Protein AF-X1D2A5-F1 (afdb_monomer_lite)

pLDDT: mean 73.76, std 17.49, range [31.55,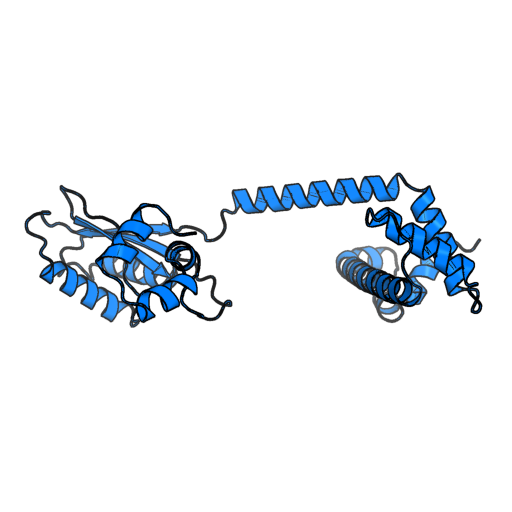 98.31]

Foldseek 3Di:
DDPPVVVVCCVPPDDPVRVVVCVVQPVVNVVVDPPDPDDPPPPQFKKKKKWWAPDFPVPCDPVLVVVVVVVLCVQLVDPDPFDFDDADGPIGITITMDRPVSNVSVQVCLVVCVCVVSRGNHMDMGGDGPDPVVVVVVVVVVVVVVVVVVVVVVVVCVVLVVLVVVLVCLPVVDVCNDPVSQQVQQCSVCVVVVHPDGDDSVVSVVVVVVVVVVVLVVVLVVLVVCVVVCVVVVHDSVVCNVCVVVVVVVVDPDD

Organism: NCBI:txid412755

Sequence (255 aa):
VLCANCHERADRDWDEATLKEYKKTPWVLRQHHPQVAADDSAIDDSATIELIINQDFESYSEADQQRLITAIRHLLGTEVPLIIGKKRHGSVKLSVNLPVEAAGRLFWAVKQGEFEEHDVTDADMTYKPLVDLPALRLEVTRAAAQIAEIRRKILSEDKLIKRTARALELYLFEPAATRQSLEEFGATLAYIDGRDKPYGRDEVRYRLAKVLRAFRLATTQWIEENAPALAKIGVDTPAILNRPDSFWQLLIPAA

Structure (mmCIF, N/CA/C/O backbone):
data_AF-X1D2A5-F1
#
_entry.id   AF-X1D2A5-F1
#
loop_
_atom_site.group_PDB
_atom_site.id
_atom_site.type_symbol
_atom_site.label_atom_id
_atom_site.label_alt_id
_atom_site.label_comp_id
_atom_site.label_asym_id
_atom_site.label_entity_id
_atom_site.label_seq_id
_atom_site.pdbx_PDB_ins_code
_atom_site.Cartn_x
_atom_site.Cartn_y
_atom_site.Cartn_z
_atom_site.occupancy
_atom_site.B_iso_or_equiv
_atom_site.auth_seq_id
_atom_site.auth_comp_id
_atom_site.auth_asym_id
_atom_site.auth_atom_id
_atom_site.pdbx_PDB_model_num
ATOM 1 N N . VAL A 1 1 ? 5.655 33.054 -9.860 1.00 63.44 1 VAL A N 1
ATOM 2 C CA . VAL A 1 1 ? 4.348 33.752 -9.897 1.00 63.44 1 VAL A CA 1
ATOM 3 C C . VAL A 1 1 ? 3.533 33.214 -8.731 1.00 63.44 1 VAL A C 1
ATOM 5 O O . VAL A 1 1 ? 3.442 31.996 -8.627 1.00 63.44 1 VAL A O 1
ATOM 8 N N . LEU A 1 2 ? 3.081 34.062 -7.799 1.00 76.38 2 LEU A N 1
ATOM 9 C CA . LEU A 1 2 ? 2.213 33.622 -6.698 1.00 76.38 2 LEU A CA 1
ATOM 10 C C . LEU A 1 2 ? 0.777 33.515 -7.235 1.00 76.38 2 LEU A C 1
ATOM 12 O O . LEU A 1 2 ? 0.412 34.238 -8.160 1.00 76.38 2 LEU A O 1
ATOM 16 N N . CYS A 1 3 ? -0.046 32.620 -6.688 1.00 82.38 3 CYS A N 1
ATOM 17 C CA . CYS A 1 3 ? -1.482 32.687 -6.961 1.00 82.38 3 CYS A CA 1
ATOM 18 C C . CYS A 1 3 ? -2.096 33.875 -6.201 1.00 82.38 3 CYS A C 1
ATOM 20 O O . CYS A 1 3 ? -1.508 34.362 -5.233 1.00 82.38 3 CYS A O 1
ATOM 22 N N . ALA A 1 4 ? -3.286 34.323 -6.609 1.00 79.75 4 ALA A N 1
ATOM 23 C CA . ALA A 1 4 ? -3.965 35.470 -5.996 1.00 79.75 4 ALA A CA 1
ATOM 24 C C . ALA A 1 4 ? -4.091 35.344 -4.463 1.00 79.75 4 ALA A C 1
ATOM 26 O O . ALA A 1 4 ? -3.875 36.309 -3.740 1.00 79.75 4 ALA A O 1
ATOM 27 N N . ASN A 1 5 ? -4.321 34.126 -3.965 1.00 77.81 5 ASN A N 1
ATOM 28 C CA . ASN A 1 5 ? -4.464 33.849 -2.535 1.00 77.81 5 ASN A CA 1
ATOM 29 C C . ASN A 1 5 ? -3.124 33.928 -1.764 1.00 77.81 5 ASN A C 1
ATOM 31 O O . ASN A 1 5 ? -3.078 34.267 -0.585 1.00 77.81 5 ASN A O 1
ATOM 35 N N . CYS A 1 6 ? -2.002 33.635 -2.430 1.00 81.44 6 CYS A N 1
ATOM 36 C CA . CYS A 1 6 ? -0.669 33.788 -1.844 1.00 81.44 6 CYS A CA 1
ATOM 37 C C . CYS A 1 6 ? -0.155 35.229 -1.929 1.00 81.44 6 CYS A C 1
ATOM 39 O O . CYS A 1 6 ? 0.670 35.603 -1.103 1.00 81.44 6 CYS A O 1
ATOM 41 N N . HIS A 1 7 ? -0.638 36.029 -2.884 1.00 82.19 7 HIS A N 1
ATOM 42 C CA . HIS A 1 7 ? -0.339 37.460 -2.946 1.00 82.19 7 HIS A CA 1
ATOM 43 C C . HIS A 1 7 ? -0.924 38.203 -1.739 1.00 82.19 7 HIS A C 1
ATOM 45 O O . HIS A 1 7 ? -0.180 38.866 -1.028 1.00 82.19 7 HIS A O 1
ATOM 51 N N . GLU A 1 8 ? -2.210 38.001 -1.436 1.00 87.62 8 GLU A N 1
ATOM 52 C CA . GLU A 1 8 ? -2.862 38.701 -0.320 1.00 87.62 8 GLU A CA 1
ATOM 53 C C . GLU A 1 8 ? -2.216 38.387 1.043 1.00 87.62 8 GLU A C 1
ATOM 55 O O . GLU A 1 8 ? -2.037 39.278 1.871 1.00 87.62 8 GLU A O 1
ATOM 60 N N . ARG A 1 9 ? -1.802 37.131 1.264 1.00 83.94 9 ARG A N 1
ATOM 61 C CA . ARG A 1 9 ? -1.079 36.736 2.487 1.00 83.94 9 ARG A CA 1
ATOM 62 C C . ARG A 1 9 ? 0.346 37.273 2.539 1.00 83.94 9 ARG A C 1
ATOM 64 O O . ARG A 1 9 ? 0.797 37.659 3.611 1.00 83.94 9 ARG A O 1
ATOM 71 N N . ALA A 1 10 ? 1.049 37.285 1.408 1.00 87.50 10 ALA A N 1
ATOM 72 C CA . ALA A 1 10 ? 2.404 37.820 1.342 1.00 87.50 10 ALA A CA 1
ATOM 73 C C . ALA A 1 10 ? 2.436 39.320 1.666 1.00 87.50 10 ALA A C 1
ATOM 75 O O . ALA A 1 10 ? 3.364 39.767 2.330 1.00 87.50 10 ALA A O 1
ATOM 76 N N . ASP A 1 11 ? 1.411 40.066 1.248 1.00 87.88 11 ASP A N 1
ATOM 77 C CA . ASP A 1 11 ? 1.313 41.506 1.495 1.00 87.88 11 ASP A CA 1
ATOM 78 C C . ASP A 1 11 ? 0.920 41.846 2.945 1.00 87.88 11 ASP A C 1
ATOM 80 O O . ASP A 1 11 ? 1.208 42.947 3.413 1.00 87.88 11 ASP A O 1
ATOM 84 N N . ARG A 1 12 ? 0.264 40.923 3.665 1.00 90.50 12 ARG A N 1
ATOM 85 C CA . ARG A 1 12 ? -0.247 41.166 5.026 1.00 90.50 12 ARG A CA 1
ATOM 86 C C . ARG A 1 12 ? 0.621 40.571 6.135 1.00 90.50 12 ARG A C 1
ATOM 88 O O . ARG A 1 12 ? 0.827 41.231 7.150 1.00 90.50 12 ARG A O 1
ATOM 95 N N . ASP A 1 13 ? 1.111 39.345 5.949 1.00 91.75 13 ASP A N 1
ATOM 96 C CA . ASP A 1 13 ? 1.543 38.497 7.069 1.00 91.75 13 ASP A CA 1
ATOM 97 C C . ASP A 1 13 ? 2.996 38.008 6.968 1.00 91.75 13 ASP A C 1
ATOM 99 O O . ASP A 1 13 ? 3.475 37.340 7.887 1.00 91.75 13 ASP A O 1
ATOM 103 N N . TRP A 1 14 ? 3.695 38.242 5.852 1.00 91.69 14 TRP A N 1
ATOM 104 C CA . TRP A 1 14 ? 5.031 37.677 5.631 1.00 91.69 14 TRP A CA 1
ATOM 105 C C . TRP A 1 14 ? 6.119 38.735 5.740 1.00 91.69 14 TRP A C 1
ATOM 107 O O . TRP A 1 14 ? 6.077 39.769 5.079 1.00 91.69 14 TRP A O 1
ATOM 117 N N . ASP A 1 15 ? 7.147 38.433 6.528 1.00 94.62 15 ASP A N 1
ATOM 118 C CA . ASP A 1 15 ? 8.381 39.206 6.518 1.00 94.62 15 ASP A CA 1
ATOM 119 C C . ASP A 1 15 ? 9.251 38.871 5.287 1.00 94.62 15 ASP A C 1
ATOM 121 O O . ASP A 1 15 ? 9.011 37.921 4.530 1.00 94.62 15 ASP A O 1
ATOM 125 N N . GLU A 1 16 ? 10.288 39.678 5.060 1.00 93.00 16 GLU A N 1
ATOM 126 C CA . GLU A 1 16 ? 11.165 39.537 3.893 1.00 93.00 16 GLU A CA 1
ATOM 127 C C . GLU A 1 16 ? 11.901 38.182 3.874 1.00 93.00 16 GLU A C 1
ATOM 129 O O . GLU A 1 16 ? 12.137 37.607 2.804 1.00 93.00 16 GLU A O 1
ATOM 134 N N . ALA A 1 17 ? 12.208 37.629 5.053 1.00 92.69 17 ALA A N 1
ATOM 135 C CA . ALA A 1 17 ? 12.825 36.315 5.200 1.00 92.69 17 ALA A CA 1
ATOM 136 C C . ALA A 1 17 ? 11.881 35.193 4.736 1.00 92.69 17 ALA A C 1
ATOM 138 O O . ALA A 1 17 ? 12.267 34.372 3.896 1.00 92.69 17 ALA A O 1
ATOM 139 N N . THR A 1 18 ? 10.628 35.216 5.194 1.00 88.56 18 THR A N 1
ATOM 140 C CA . THR A 1 18 ? 9.568 34.273 4.815 1.00 88.56 18 THR A CA 1
ATOM 141 C C . THR A 1 18 ? 9.282 34.346 3.319 1.00 88.56 18 THR A C 1
ATOM 143 O O . THR A 1 18 ? 9.197 33.318 2.645 1.00 88.56 18 THR A O 1
ATOM 146 N N . LEU A 1 19 ? 9.215 35.556 2.754 1.00 91.56 19 LEU A N 1
ATOM 147 C CA . LEU A 1 19 ? 9.008 35.755 1.319 1.00 91.56 19 LEU A CA 1
ATOM 148 C C . LEU A 1 19 ? 10.169 35.172 0.493 1.00 91.56 19 LEU A C 1
ATOM 150 O O . LEU A 1 19 ? 9.951 34.553 -0.555 1.00 91.56 19 LEU A O 1
ATOM 154 N N . LYS A 1 20 ? 11.413 35.351 0.955 1.00 91.56 20 LYS A N 1
ATOM 155 C CA . LYS A 1 20 ? 12.617 34.826 0.297 1.00 91.56 20 LYS A CA 1
ATOM 156 C C . LYS A 1 20 ? 12.672 33.301 0.347 1.00 91.56 20 LYS A C 1
ATOM 158 O O . LYS A 1 20 ? 13.042 32.685 -0.651 1.00 91.56 20 LYS A O 1
ATOM 163 N N . GLU A 1 21 ? 12.292 32.689 1.465 1.00 87.88 21 GLU A N 1
ATOM 164 C CA . GLU A 1 21 ? 12.192 31.233 1.587 1.00 87.88 21 GLU A CA 1
ATOM 165 C C . GLU A 1 21 ? 11.059 30.668 0.722 1.00 87.88 21 GLU A C 1
ATOM 167 O O . GLU A 1 21 ? 11.262 29.712 -0.029 1.00 87.88 21 GLU A O 1
ATOM 172 N N . TYR A 1 22 ? 9.886 31.304 0.739 1.00 87.81 22 TYR A N 1
ATOM 173 C CA . TYR A 1 22 ? 8.752 30.886 -0.078 1.00 87.81 22 TYR A CA 1
ATOM 174 C C . TYR A 1 22 ? 9.081 30.927 -1.575 1.00 87.81 22 TYR A C 1
ATOM 176 O O . TYR A 1 22 ? 8.731 30.007 -2.309 1.00 87.81 22 TYR A O 1
ATOM 184 N N . LYS A 1 23 ? 9.789 31.961 -2.051 1.00 87.38 23 LYS A N 1
ATOM 185 C CA . LYS A 1 23 ? 10.202 32.058 -3.463 1.00 87.38 23 LYS A CA 1
ATOM 186 C C . LYS A 1 23 ? 11.154 30.937 -3.892 1.00 87.38 23 LYS A C 1
ATOM 188 O O . LYS A 1 23 ? 11.140 30.584 -5.068 1.00 87.38 23 LYS A O 1
ATOM 193 N N . LYS A 1 24 ? 11.956 30.381 -2.974 1.00 86.88 24 LYS A N 1
ATOM 194 C CA . LYS A 1 24 ? 12.818 29.219 -3.257 1.00 86.88 24 LYS A CA 1
ATOM 195 C C . LYS A 1 24 ? 12.001 27.938 -3.415 1.00 86.88 24 LYS A C 1
ATOM 197 O O . LYS A 1 24 ? 12.295 27.145 -4.303 1.00 86.88 24 LYS A O 1
ATOM 202 N N . THR A 1 25 ? 10.966 27.771 -2.593 1.00 82.38 25 THR A N 1
ATOM 203 C CA . THR A 1 25 ? 10.144 26.553 -2.572 1.00 82.38 25 THR A CA 1
ATOM 204 C C . THR A 1 25 ? 8.665 26.905 -2.364 1.00 82.38 25 THR A C 1
ATOM 206 O O . THR A 1 25 ? 8.151 26.776 -1.244 1.00 82.38 25 THR A O 1
ATOM 209 N N . PRO A 1 26 ? 7.959 27.377 -3.413 1.00 82.56 26 PRO A N 1
ATOM 210 C CA . PRO A 1 26 ? 6.547 27.735 -3.319 1.00 82.56 26 PRO A CA 1
ATOM 211 C C . PRO A 1 26 ? 5.703 26.552 -2.852 1.00 82.56 26 PRO A C 1
ATOM 213 O O . PRO A 1 26 ? 6.006 25.405 -3.172 1.00 82.56 26 PRO A O 1
ATOM 216 N N . TRP A 1 27 ? 4.612 26.816 -2.134 1.00 71.88 27 TRP A N 1
ATOM 217 C CA . TRP A 1 27 ? 3.780 25.762 -1.537 1.00 71.88 27 TRP A CA 1
ATOM 218 C C . TRP A 1 27 ? 3.273 24.725 -2.553 1.00 71.88 27 TRP A C 1
ATOM 220 O O . TRP A 1 27 ? 3.266 23.537 -2.253 1.00 71.88 27 TRP A O 1
ATOM 230 N N . VAL A 1 28 ? 2.968 25.142 -3.787 1.00 70.25 28 VAL A N 1
ATOM 231 C CA . VAL A 1 28 ? 2.592 24.220 -4.877 1.00 70.25 28 VAL A CA 1
ATOM 232 C C . VAL A 1 28 ? 3.709 23.226 -5.224 1.00 70.25 28 VAL A C 1
ATOM 234 O O . VAL A 1 28 ? 3.436 22.072 -5.524 1.00 70.25 28 VAL A O 1
ATOM 237 N N . LEU A 1 29 ? 4.978 23.637 -5.119 1.00 66.69 29 LEU A N 1
ATOM 238 C CA . LEU A 1 29 ? 6.116 22.735 -5.295 1.00 66.69 29 LEU A CA 1
ATOM 239 C C . LEU A 1 29 ? 6.345 21.865 -4.060 1.00 66.69 29 LEU A C 1
ATOM 241 O O . LEU A 1 29 ? 6.866 20.772 -4.207 1.00 66.69 29 LEU A O 1
ATOM 245 N N . ARG A 1 30 ? 5.922 22.292 -2.862 1.00 70.94 30 ARG A N 1
ATOM 246 C CA . ARG A 1 30 ? 5.980 21.462 -1.644 1.00 70.94 30 ARG A CA 1
ATOM 247 C C . ARG A 1 30 ? 4.956 20.325 -1.659 1.00 70.94 30 ARG A C 1
ATOM 249 O O . ARG A 1 30 ? 5.226 19.281 -1.092 1.00 70.94 30 ARG A O 1
ATOM 256 N N . GLN A 1 31 ? 3.814 20.501 -2.327 1.00 60.78 31 GLN A N 1
ATOM 257 C CA . GLN A 1 31 ? 2.817 19.431 -2.492 1.00 60.78 31 GLN A CA 1
ATOM 258 C C . GLN A 1 31 ? 3.272 18.318 -3.447 1.00 60.78 31 GLN A C 1
ATOM 260 O O . GLN A 1 31 ? 2.787 17.195 -3.350 1.00 60.78 31 GLN A O 1
ATOM 265 N N . HIS A 1 32 ? 4.190 18.634 -4.365 1.00 54.16 32 HIS A N 1
ATOM 266 C CA . HIS A 1 32 ? 4.725 17.694 -5.354 1.00 54.16 32 HIS A CA 1
ATOM 267 C C . HIS A 1 32 ? 6.187 17.313 -5.111 1.00 54.16 32 HIS A C 1
ATOM 269 O O . HIS A 1 32 ? 6.701 16.430 -5.792 1.00 54.16 32 HIS A O 1
ATOM 275 N N . HIS A 1 33 ? 6.854 17.942 -4.143 1.00 45.06 33 HIS A N 1
ATOM 276 C CA . HIS A 1 33 ? 8.097 17.436 -3.590 1.00 45.06 33 HIS A CA 1
ATOM 277 C C . HIS A 1 33 ? 7.746 16.409 -2.515 1.00 45.06 33 HIS A C 1
ATOM 279 O O . HIS A 1 33 ? 7.275 16.811 -1.450 1.00 45.06 33 HIS A O 1
ATOM 285 N N . PRO A 1 34 ? 7.998 15.109 -2.730 1.00 48.28 34 PRO A N 1
ATOM 286 C CA . PRO A 1 34 ? 8.077 14.183 -1.616 1.00 48.28 34 PRO A CA 1
ATOM 287 C C . PRO A 1 34 ? 9.229 14.654 -0.717 1.00 48.28 34 PRO A C 1
ATOM 289 O O . PRO A 1 34 ? 10.405 14.442 -1.000 1.00 48.28 34 PRO A O 1
ATOM 292 N N . GLN A 1 35 ? 8.910 15.382 0.350 1.00 46.91 35 GLN A N 1
ATOM 293 C CA . GLN A 1 35 ? 9.835 15.587 1.455 1.00 46.91 35 GLN A CA 1
ATOM 294 C C . GLN A 1 35 ? 9.865 14.291 2.255 1.00 46.91 35 GLN A C 1
ATOM 296 O O . GLN A 1 35 ? 9.081 14.157 3.180 1.00 46.91 35 GLN A O 1
ATOM 301 N N . VAL A 1 36 ? 10.710 13.345 1.845 1.00 42.75 36 VAL A N 1
ATOM 302 C CA . VAL A 1 36 ? 11.833 12.786 2.616 1.00 42.75 36 VAL A CA 1
ATOM 303 C C . VAL A 1 36 ? 12.705 12.060 1.588 1.00 42.75 36 VAL A C 1
ATOM 305 O O . VAL A 1 36 ? 12.203 11.258 0.810 1.00 42.75 36 VAL A O 1
ATOM 308 N N . ALA A 1 37 ? 14.012 12.319 1.600 1.00 44.19 37 ALA A N 1
ATOM 309 C CA . ALA A 1 37 ? 14.996 11.369 1.097 1.00 44.19 37 ALA A CA 1
ATOM 310 C C . ALA A 1 37 ? 14.982 10.138 2.022 1.00 44.19 37 ALA A C 1
ATOM 312 O O . ALA A 1 37 ? 15.824 10.002 2.905 1.00 44.19 37 ALA A O 1
ATOM 313 N N . ALA A 1 38 ? 13.940 9.321 1.905 1.00 47.00 38 ALA A N 1
ATOM 314 C CA . ALA A 1 38 ? 13.957 7.937 2.324 1.00 47.00 38 ALA A CA 1
ATOM 315 C C . ALA A 1 38 ? 14.388 7.178 1.076 1.00 47.00 38 ALA A C 1
ATOM 317 O O . ALA A 1 38 ? 13.752 7.313 0.038 1.00 47.00 38 ALA A O 1
ATOM 318 N N . ASP A 1 39 ? 15.540 6.528 1.175 1.00 43.50 39 ASP A N 1
ATOM 319 C CA . ASP A 1 39 ? 15.983 5.410 0.349 1.00 43.50 39 ASP A CA 1
ATOM 320 C C . ASP A 1 39 ? 14.985 5.007 -0.765 1.00 43.50 39 ASP A C 1
ATOM 322 O O . ASP A 1 39 ? 13.989 4.333 -0.507 1.00 43.50 39 ASP A O 1
ATOM 326 N N . ASP A 1 40 ? 15.255 5.426 -2.009 1.00 45.03 40 ASP A N 1
ATOM 327 C CA . ASP A 1 40 ? 14.459 5.136 -3.224 1.00 45.03 40 ASP A CA 1
ATOM 328 C C . ASP A 1 40 ? 14.335 3.618 -3.532 1.00 45.03 40 ASP A C 1
ATOM 330 O O . ASP A 1 40 ? 13.830 3.219 -4.582 1.00 45.03 40 ASP A O 1
ATOM 334 N N . SER A 1 41 ? 14.816 2.746 -2.641 1.00 45.47 41 SER A N 1
ATOM 335 C CA . SER A 1 41 ? 14.782 1.292 -2.779 1.00 45.47 41 SER A CA 1
ATOM 336 C C . SER A 1 41 ? 13.567 0.610 -2.138 1.00 45.47 41 SER A C 1
ATOM 338 O O . SER A 1 41 ? 13.334 -0.564 -2.425 1.00 45.47 41 SER A O 1
ATOM 340 N N . ALA A 1 42 ? 12.741 1.320 -1.363 1.00 50.53 42 ALA A N 1
ATOM 341 C CA . ALA A 1 42 ? 11.492 0.782 -0.823 1.00 50.53 42 ALA A CA 1
ATOM 342 C C . ALA A 1 42 ? 10.286 1.515 -1.425 1.00 50.53 42 ALA A C 1
ATOM 344 O O . ALA A 1 42 ? 9.678 2.394 -0.815 1.00 50.53 42 ALA A O 1
ATOM 345 N N . ILE A 1 43 ? 9.917 1.132 -2.651 1.00 53.66 43 ILE A N 1
ATOM 346 C CA . ILE A 1 43 ? 8.540 1.292 -3.138 1.00 53.66 43 ILE A CA 1
ATOM 347 C C . ILE A 1 43 ? 7.693 0.350 -2.267 1.00 53.66 43 ILE A C 1
ATOM 349 O O . ILE A 1 43 ? 7.394 -0.775 -2.654 1.00 53.66 43 ILE A O 1
ATOM 353 N N . ASP A 1 44 ? 7.437 0.769 -1.027 1.00 63.16 44 ASP A N 1
ATOM 354 C CA . ASP A 1 44 ? 6.796 -0.052 -0.007 1.00 63.16 44 ASP A CA 1
ATOM 355 C C . ASP A 1 44 ? 5.317 -0.152 -0.342 1.00 63.16 44 ASP A C 1
ATOM 357 O O . ASP A 1 44 ? 4.550 0.806 -0.177 1.00 63.16 44 ASP A O 1
ATOM 361 N N . ASP A 1 45 ? 4.935 -1.326 -0.844 1.00 83.62 45 ASP A N 1
ATOM 362 C CA . ASP A 1 45 ? 3.553 -1.754 -0.989 1.00 83.62 45 ASP A CA 1
ATOM 363 C C . ASP A 1 45 ? 2.782 -1.356 0.274 1.00 83.62 45 ASP A C 1
ATOM 365 O O . ASP A 1 45 ? 3.034 -1.851 1.376 1.00 83.62 45 ASP A O 1
ATOM 369 N N . SER A 1 46 ? 1.853 -0.413 0.112 1.00 88.69 46 SER A N 1
ATOM 370 C CA . SER A 1 46 ? 1.013 0.082 1.197 1.00 88.69 46 SER A CA 1
ATOM 371 C C . SER A 1 46 ? -0.398 -0.468 1.053 1.00 88.69 46 SER A C 1
ATOM 373 O O . SER A 1 46 ? -0.948 -0.601 -0.042 1.00 88.69 46 SER A O 1
ATOM 375 N N . ALA A 1 47 ? -0.992 -0.818 2.183 1.00 91.81 47 ALA A N 1
ATOM 376 C CA . ALA A 1 47 ? -2.362 -1.271 2.290 1.00 91.81 47 ALA A CA 1
ATOM 377 C C . ALA A 1 47 ? -3.121 -0.351 3.243 1.00 91.81 47 ALA A C 1
ATOM 379 O O . ALA A 1 47 ? -2.618 0.071 4.286 1.00 91.81 47 ALA A O 1
ATOM 380 N N . THR A 1 48 ? -4.367 -0.058 2.881 1.00 93.38 48 THR A N 1
ATOM 381 C CA . THR A 1 48 ? -5.285 0.642 3.775 1.00 93.38 48 THR A CA 1
ATOM 382 C C . THR A 1 48 ? -6.096 -0.393 4.537 1.00 93.38 48 THR A C 1
ATOM 384 O O . THR A 1 48 ? -6.776 -1.216 3.928 1.00 93.38 48 THR A O 1
ATOM 387 N N . ILE A 1 49 ? -6.040 -0.340 5.861 1.00 95.25 49 ILE A N 1
ATOM 388 C CA . ILE A 1 49 ? -6.875 -1.143 6.749 1.00 95.25 49 ILE A CA 1
ATOM 389 C C . ILE A 1 49 ? -7.956 -0.253 7.366 1.00 95.25 49 ILE A C 1
ATOM 391 O O . ILE A 1 49 ? -7.670 0.823 7.886 1.00 95.25 49 ILE A O 1
ATOM 395 N N . GLU A 1 50 ? -9.213 -0.664 7.255 1.00 95.94 50 GLU A N 1
ATOM 396 C CA . GLU A 1 50 ? -10.371 -0.020 7.864 1.00 95.94 50 GLU A CA 1
ATOM 397 C C . GLU A 1 50 ? -10.766 -0.810 9.114 1.00 95.94 50 GLU A C 1
ATOM 399 O O . GLU A 1 50 ? -11.271 -1.924 9.016 1.00 95.94 50 GLU A O 1
ATOM 404 N N . LEU A 1 51 ? -10.522 -0.237 10.292 1.00 96.38 51 LEU A N 1
ATOM 405 C CA . LEU A 1 51 ? -10.958 -0.793 11.572 1.00 96.38 51 LEU A CA 1
ATOM 406 C C . LEU A 1 51 ? -12.402 -0.370 11.841 1.00 96.38 51 LEU A C 1
ATOM 408 O O . LEU A 1 51 ? -12.746 0.799 11.650 1.00 96.38 51 LEU A O 1
ATOM 412 N N . ILE A 1 52 ? -13.238 -1.297 12.295 1.00 96.00 52 ILE A N 1
ATOM 413 C CA . ILE A 1 52 ? -14.635 -1.055 12.657 1.00 96.00 52 ILE A CA 1
ATOM 414 C C . ILE A 1 52 ? -14.736 -1.095 14.178 1.00 96.00 52 ILE A C 1
ATOM 416 O O . ILE A 1 52 ? -14.450 -2.116 14.797 1.00 96.00 52 ILE A O 1
ATOM 420 N N . ILE A 1 53 ? -15.138 0.027 14.771 1.00 95.88 53 ILE A N 1
ATOM 421 C CA . ILE A 1 53 ? -15.265 0.194 16.219 1.00 95.88 53 ILE A CA 1
ATOM 422 C C . ILE A 1 53 ? -16.752 0.238 16.573 1.00 95.88 53 ILE A C 1
ATOM 424 O O . ILE A 1 53 ? -17.506 1.052 16.026 1.00 95.88 53 ILE A O 1
ATOM 428 N N . ASN A 1 54 ? -17.175 -0.626 17.494 1.00 94.69 54 ASN A N 1
ATOM 429 C CA . ASN A 1 54 ? -18.551 -0.722 17.980 1.00 94.69 54 ASN A CA 1
ATOM 430 C C . ASN A 1 54 ? -18.835 0.298 19.092 1.00 94.69 54 ASN A C 1
ATOM 432 O O . ASN A 1 54 ? -19.277 -0.043 20.186 1.00 94.69 54 ASN A O 1
ATOM 436 N N . GLN A 1 55 ? -18.572 1.565 18.792 1.00 91.19 55 GLN A N 1
ATOM 437 C CA . GLN A 1 55 ? -18.955 2.694 19.626 1.00 91.19 55 GLN A CA 1
ATOM 438 C C . GLN A 1 55 ? -19.796 3.679 18.824 1.00 91.19 55 GLN A C 1
ATOM 440 O O . GLN A 1 55 ? -19.679 3.777 17.596 1.00 91.19 55 GLN A O 1
ATOM 445 N N . ASP A 1 56 ? -20.626 4.435 19.539 1.00 89.62 56 ASP A N 1
ATOM 446 C CA . ASP A 1 56 ? -21.309 5.567 18.942 1.00 89.62 56 ASP A CA 1
ATOM 447 C C . ASP A 1 56 ? -20.308 6.677 18.585 1.00 89.62 56 ASP A C 1
ATOM 449 O O . ASP A 1 56 ? -19.272 6.867 19.229 1.00 89.62 56 ASP A O 1
ATOM 453 N N . PHE A 1 57 ? -20.612 7.416 17.520 1.00 86.88 57 PHE A N 1
ATOM 454 C CA . PHE A 1 57 ? -19.724 8.464 17.028 1.00 86.88 57 PHE A CA 1
ATOM 455 C C . PHE A 1 57 ? -19.546 9.596 18.050 1.00 86.88 57 PHE A C 1
ATOM 457 O O . PHE A 1 57 ? -18.460 10.169 18.123 1.00 86.88 57 PHE A O 1
ATOM 464 N N . GLU A 1 58 ? -20.574 9.905 18.847 1.00 90.06 58 GLU A N 1
ATOM 465 C CA . GLU A 1 58 ? -20.516 10.979 19.844 1.00 90.06 58 GLU A CA 1
ATOM 466 C C . GLU A 1 58 ? -19.765 10.557 21.113 1.00 90.06 58 GLU A C 1
ATOM 468 O O . GLU A 1 58 ? -19.188 11.406 21.794 1.00 90.06 58 GLU A O 1
ATOM 473 N N . SER A 1 59 ? -19.722 9.255 21.418 1.00 91.81 59 SER A N 1
ATOM 474 C CA . SER A 1 59 ? -18.997 8.729 22.580 1.00 91.81 59 SER A CA 1
ATOM 475 C C . SER A 1 59 ? -17.507 8.512 22.321 1.00 91.81 59 SER A C 1
ATOM 477 O O . SER A 1 59 ? -16.727 8.509 23.272 1.00 91.81 59 SER A O 1
ATOM 479 N N . TYR A 1 60 ? -17.097 8.341 21.060 1.00 93.56 60 TYR A N 1
ATOM 480 C CA . TYR A 1 60 ? -15.711 8.037 20.709 1.00 93.56 60 TYR A CA 1
ATOM 481 C C . TYR A 1 60 ? -14.815 9.282 20.760 1.00 93.56 60 TYR A C 1
ATOM 483 O O . TYR A 1 60 ? -14.677 10.038 19.788 1.00 93.56 60 TYR A O 1
ATOM 491 N N . SER A 1 61 ? -14.188 9.497 21.916 1.00 94.12 61 SER A N 1
ATOM 492 C CA . SER A 1 61 ? -13.388 10.687 22.195 1.00 94.12 61 SER A CA 1
ATOM 493 C C . SER A 1 61 ? -12.007 10.659 21.524 1.00 94.12 61 SER A C 1
ATOM 495 O O . SER A 1 61 ? -11.497 9.623 21.093 1.00 94.12 61 SER A O 1
ATOM 497 N N . GLU A 1 62 ? -11.331 11.810 21.479 1.00 92.50 62 GLU A N 1
ATOM 498 C CA . GLU A 1 62 ? -9.924 11.870 21.052 1.00 92.50 62 GLU A CA 1
ATOM 499 C C . GLU A 1 62 ? -9.000 11.045 21.964 1.00 92.50 62 GLU A C 1
ATOM 501 O O . GLU A 1 62 ? -8.002 10.495 21.498 1.00 92.50 62 GLU A O 1
ATOM 506 N N . ALA A 1 63 ? -9.348 10.904 23.247 1.00 95.75 63 ALA A N 1
ATOM 507 C CA . ALA A 1 63 ? -8.593 10.081 24.185 1.00 95.75 63 ALA A CA 1
ATOM 508 C C . ALA A 1 63 ? -8.712 8.583 23.854 1.00 95.75 63 ALA A C 1
ATOM 510 O O . ALA A 1 63 ? -7.708 7.874 23.907 1.00 95.75 63 ALA A O 1
ATOM 511 N N . ASP A 1 64 ? -9.900 8.110 23.460 1.00 95.25 64 ASP A N 1
ATOM 512 C CA . ASP A 1 64 ? -10.112 6.736 22.974 1.00 95.25 64 ASP A CA 1
ATOM 513 C C . ASP A 1 64 ? -9.290 6.463 21.718 1.00 95.25 64 ASP A C 1
ATOM 515 O O . ASP A 1 64 ? -8.574 5.464 21.626 1.00 95.25 64 ASP A O 1
ATOM 519 N N . GLN A 1 65 ? -9.318 7.412 20.784 1.00 93.75 65 GLN A N 1
ATOM 520 C CA . GLN A 1 65 ? -8.527 7.347 19.564 1.00 93.75 65 GLN A CA 1
ATOM 521 C C . GLN A 1 65 ? -7.025 7.265 19.863 1.00 93.75 65 GLN A C 1
ATOM 523 O O . GLN A 1 65 ? -6.322 6.442 19.277 1.00 93.75 65 GLN A O 1
ATOM 528 N N . GLN A 1 66 ? -6.521 8.081 20.792 1.00 94.75 66 GLN A N 1
ATOM 529 C CA . GLN A 1 66 ? -5.106 8.077 21.157 1.00 94.75 66 GLN A CA 1
ATOM 530 C C . GLN A 1 66 ? -4.690 6.781 21.868 1.00 94.75 66 GLN A C 1
ATOM 532 O O . GLN A 1 66 ? -3.578 6.293 21.640 1.00 94.75 66 GLN A O 1
ATOM 537 N N . ARG A 1 67 ? -5.573 6.192 22.687 1.00 96.62 67 ARG A N 1
ATOM 538 C CA . ARG A 1 67 ? -5.355 4.869 23.293 1.00 96.62 67 ARG A CA 1
ATOM 539 C C . ARG A 1 67 ? -5.226 3.786 22.225 1.00 96.62 67 ARG A C 1
ATOM 541 O O . ARG A 1 67 ? -4.219 3.082 22.218 1.00 96.62 67 ARG A O 1
ATOM 548 N N . LEU A 1 68 ? -6.165 3.729 21.279 1.00 95.94 68 LEU A N 1
ATOM 549 C CA . LEU A 1 68 ? -6.130 2.764 20.177 1.00 95.94 68 LEU A CA 1
ATOM 550 C C . LEU A 1 68 ? -4.868 2.926 19.314 1.00 95.94 68 LEU A C 1
ATOM 552 O O . LEU A 1 68 ? -4.177 1.952 19.031 1.00 95.94 68 LEU A O 1
ATOM 556 N N . ILE A 1 69 ? -4.510 4.161 18.950 1.00 94.56 69 ILE A N 1
ATOM 557 C CA . ILE A 1 69 ? -3.268 4.467 18.218 1.00 94.56 69 ILE A CA 1
ATOM 558 C C . ILE A 1 69 ? -2.035 3.936 18.959 1.00 94.56 69 ILE A C 1
ATOM 560 O O . ILE A 1 69 ? -1.125 3.382 18.341 1.00 94.56 69 ILE A O 1
ATOM 564 N N . THR A 1 70 ? -1.993 4.112 20.279 1.00 95.31 70 THR A N 1
ATOM 565 C CA . THR A 1 70 ? -0.869 3.668 21.111 1.00 95.31 70 THR A CA 1
ATOM 566 C C . THR A 1 70 ? -0.777 2.142 21.140 1.00 95.31 70 THR A C 1
ATOM 568 O O . THR A 1 70 ? 0.315 1.604 20.965 1.00 95.31 70 THR A O 1
ATOM 571 N N . ALA A 1 71 ? -1.910 1.448 21.265 1.00 96.69 71 ALA A N 1
ATOM 572 C CA . ALA A 1 71 ? -1.972 -0.011 21.203 1.00 96.69 71 ALA A CA 1
ATOM 573 C C . ALA A 1 71 ? -1.525 -0.554 19.834 1.00 96.69 71 ALA A C 1
ATOM 575 O O . ALA A 1 71 ? -0.703 -1.467 19.770 1.00 96.69 71 ALA A O 1
ATOM 576 N N . ILE A 1 72 ? -1.969 0.067 18.733 1.00 95.81 72 ILE A N 1
ATOM 577 C CA . ILE A 1 72 ? -1.540 -0.300 17.373 1.00 95.81 72 ILE A CA 1
ATOM 578 C C . ILE A 1 72 ? -0.023 -0.131 17.217 1.00 95.81 72 ILE A C 1
ATOM 580 O O . ILE A 1 72 ? 0.649 -1.018 16.694 1.00 95.81 72 ILE A O 1
ATOM 584 N N . ARG A 1 73 ? 0.549 0.981 17.697 1.00 94.88 73 ARG A N 1
ATOM 585 C CA . ARG A 1 73 ? 2.006 1.206 17.655 1.00 94.88 73 ARG A CA 1
ATOM 586 C C . ARG A 1 73 ? 2.775 0.169 18.467 1.00 94.88 73 ARG A C 1
ATOM 588 O O . ARG A 1 73 ? 3.801 -0.319 17.999 1.00 94.88 73 ARG A O 1
ATOM 595 N N . HIS A 1 74 ? 2.269 -0.176 19.649 1.00 96.12 74 HIS A N 1
ATOM 596 C CA . HIS A 1 74 ? 2.861 -1.207 20.494 1.00 96.12 74 HIS A CA 1
ATOM 597 C C . HIS A 1 74 ? 2.872 -2.572 19.789 1.00 96.12 74 HIS A C 1
ATOM 599 O O . HIS A 1 74 ? 3.921 -3.210 19.735 1.00 96.12 74 HIS A O 1
ATOM 605 N N . LEU A 1 75 ? 1.753 -2.979 19.175 1.00 96.19 75 LEU A N 1
ATOM 606 C CA . LEU A 1 75 ? 1.668 -4.220 18.396 1.00 96.19 75 LEU A CA 1
ATOM 607 C C . LEU A 1 75 ? 2.674 -4.244 17.237 1.00 96.19 75 LEU A C 1
ATOM 609 O O . LEU A 1 75 ? 3.353 -5.242 17.003 1.00 96.19 75 LEU A O 1
ATOM 613 N N . LEU A 1 76 ? 2.755 -3.153 16.474 1.00 95.44 76 LEU A N 1
ATOM 614 C CA . LEU A 1 76 ? 3.554 -3.115 15.250 1.00 95.44 76 LEU A CA 1
ATOM 615 C C . LEU A 1 76 ? 5.057 -2.942 15.508 1.00 95.44 76 LEU A C 1
ATOM 617 O O . LEU A 1 76 ? 5.845 -3.122 14.572 1.00 95.44 76 LEU A O 1
ATOM 621 N N . GLY A 1 77 ? 5.454 -2.589 16.737 1.00 94.38 77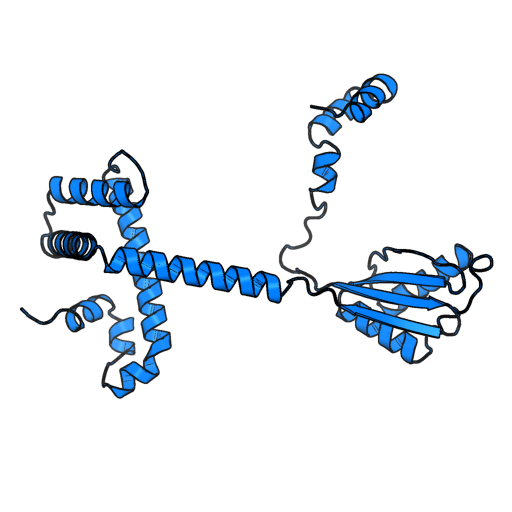 GLY A N 1
ATOM 622 C CA . GLY A 1 77 ? 6.847 -2.387 17.144 1.00 94.38 77 GLY A CA 1
ATOM 623 C C . GLY A 1 77 ? 7.562 -1.274 16.373 1.00 94.38 77 GLY A C 1
ATOM 624 O O . GLY A 1 77 ? 8.786 -1.274 16.281 1.00 94.38 77 GLY A O 1
ATOM 625 N N . THR A 1 78 ? 6.807 -0.370 15.749 1.00 85.06 78 THR A N 1
ATOM 626 C CA . THR A 1 78 ? 7.323 0.624 14.805 1.00 85.06 78 THR A CA 1
ATOM 627 C C . THR A 1 78 ? 6.557 1.936 14.939 1.00 85.06 78 THR A C 1
ATOM 629 O O . THR A 1 78 ? 5.338 1.955 15.127 1.00 85.06 78 THR A O 1
ATOM 632 N N . GLU A 1 79 ? 7.268 3.059 14.818 1.00 83.81 79 GLU A N 1
ATOM 633 C CA . GLU A 1 79 ? 6.659 4.390 14.733 1.00 83.81 79 GLU A CA 1
ATOM 634 C C . GLU A 1 79 ? 6.134 4.648 13.316 1.00 83.81 79 GLU A C 1
ATOM 636 O O . GLU A 1 79 ? 6.596 5.540 12.606 1.00 83.81 79 GLU A O 1
ATOM 641 N N . VAL A 1 80 ? 5.174 3.841 12.859 1.00 76.38 80 VAL A N 1
ATOM 642 C CA . VAL A 1 80 ? 4.547 4.092 11.557 1.00 76.38 80 VAL A CA 1
ATOM 643 C C . VAL A 1 80 ? 3.642 5.323 11.685 1.00 76.38 80 VAL A C 1
ATOM 645 O O . VAL A 1 80 ? 2.840 5.402 12.628 1.00 76.38 80 VAL A O 1
ATOM 648 N N . PRO A 1 81 ? 3.738 6.304 10.768 1.00 77.94 81 PRO A N 1
ATOM 649 C CA . PRO A 1 81 ? 2.805 7.417 10.727 1.00 77.94 81 PRO A CA 1
ATOM 650 C C . PRO A 1 81 ? 1.404 6.898 10.386 1.00 77.94 81 PRO A C 1
ATOM 652 O O . PRO A 1 81 ? 1.091 6.580 9.243 1.00 77.94 81 PRO A O 1
ATOM 655 N N . LEU A 1 82 ? 0.546 6.813 11.401 1.00 80.12 82 LEU A N 1
ATOM 656 C CA . LEU A 1 82 ? -0.855 6.436 11.243 1.00 80.12 82 LEU A CA 1
ATOM 657 C C . LEU A 1 82 ? -1.628 7.651 10.723 1.00 80.12 82 LEU A C 1
ATOM 659 O O . LEU A 1 82 ? -1.886 8.601 11.463 1.00 80.12 82 LEU A O 1
ATOM 663 N N . ILE A 1 83 ? -1.987 7.630 9.442 1.00 77.94 83 ILE A N 1
ATOM 664 C CA . ILE A 1 83 ? -2.851 8.651 8.843 1.00 77.94 83 ILE A CA 1
ATOM 665 C C . ILE A 1 83 ? -4.294 8.175 8.965 1.00 77.94 83 ILE A C 1
ATOM 667 O O . ILE A 1 83 ? -4.655 7.153 8.385 1.00 77.94 83 ILE A O 1
ATOM 671 N N . ILE A 1 84 ? -5.114 8.925 9.700 1.00 77.88 84 ILE A N 1
ATOM 672 C CA . ILE A 1 84 ? -6.538 8.624 9.869 1.00 77.88 84 ILE A CA 1
ATOM 673 C C . ILE A 1 84 ? -7.324 9.246 8.719 1.00 77.88 84 ILE A C 1
ATOM 675 O O . ILE A 1 84 ? -7.373 10.467 8.581 1.00 77.88 84 ILE A O 1
ATOM 679 N N . GLY A 1 85 ? -7.945 8.400 7.896 1.00 71.88 85 GLY A N 1
ATOM 680 C CA . GLY A 1 85 ? -8.625 8.840 6.676 1.00 71.88 85 GLY A CA 1
ATOM 681 C C . GLY A 1 85 ? -9.990 9.501 6.898 1.00 71.88 85 GLY A C 1
ATOM 682 O O . GLY A 1 85 ? -10.236 10.598 6.400 1.00 71.88 85 GLY A O 1
ATOM 683 N N . LYS A 1 86 ? -10.925 8.824 7.580 1.00 77.81 86 LYS A N 1
ATOM 684 C CA . LYS A 1 86 ? -12.329 9.268 7.676 1.00 77.81 86 LYS A CA 1
ATOM 685 C C . LYS A 1 86 ? -13.065 8.570 8.819 1.00 77.81 86 LYS A C 1
ATOM 687 O O . LYS A 1 86 ? -12.880 7.375 8.974 1.00 77.81 86 LYS A O 1
ATOM 692 N N . LYS A 1 87 ? -13.952 9.286 9.525 1.00 79.50 87 LYS A N 1
ATOM 693 C CA . LYS A 1 87 ? -14.950 8.730 10.464 1.00 79.50 87 LYS A CA 1
ATOM 694 C C . LYS A 1 87 ? -16.358 8.761 9.833 1.00 79.50 87 LYS A C 1
ATOM 696 O O . LYS A 1 87 ? -16.617 9.606 8.971 1.00 79.50 87 LYS A O 1
ATOM 701 N N . ARG A 1 88 ? -17.270 7.857 10.214 1.00 78.19 88 ARG A N 1
ATOM 702 C CA . ARG A 1 88 ? -18.668 7.800 9.718 1.00 78.19 88 ARG A CA 1
ATOM 703 C C . ARG A 1 88 ? -19.663 7.656 10.886 1.00 78.19 88 ARG A C 1
ATOM 705 O O . ARG A 1 88 ? -19.279 7.172 11.940 1.00 78.19 88 ARG A O 1
ATOM 712 N N . HIS A 1 89 ? -20.919 8.080 10.699 1.00 79.75 89 HIS A N 1
ATOM 713 C CA . HIS A 1 89 ? -22.001 7.892 11.684 1.00 79.75 89 HIS A CA 1
ATOM 714 C C . HIS A 1 89 ? -22.520 6.443 11.683 1.00 79.75 89 HIS A C 1
ATOM 716 O O . HIS A 1 89 ? -22.609 5.821 10.622 1.00 79.75 89 HIS A O 1
ATOM 722 N N . GLY A 1 90 ? -22.888 5.929 12.862 1.00 80.38 90 GLY A N 1
ATOM 723 C CA . GLY A 1 90 ? -23.454 4.587 13.081 1.00 80.38 90 GLY A CA 1
ATOM 724 C C . GLY A 1 90 ? -22.425 3.489 13.380 1.00 80.38 90 GLY A C 1
ATOM 725 O O . GLY A 1 90 ? -22.775 2.469 13.956 1.00 80.38 90 GLY A O 1
ATOM 726 N N . SER A 1 91 ? -21.162 3.697 13.007 1.00 79.25 91 SER A N 1
ATOM 727 C CA . SER A 1 91 ? -19.999 2.924 13.464 1.00 79.25 91 SER A CA 1
ATOM 728 C C . SER A 1 91 ? -18.753 3.768 13.229 1.00 79.25 91 SER A C 1
ATOM 730 O O . SER A 1 91 ? -18.595 4.360 12.152 1.00 79.25 91 SER A O 1
ATOM 732 N N . VAL A 1 92 ? -17.863 3.849 14.218 1.00 90.31 92 VAL A N 1
ATOM 733 C CA . VAL A 1 92 ? -16.604 4.563 14.016 1.00 90.31 92 VAL A CA 1
ATOM 734 C C . VAL A 1 92 ? -15.699 3.673 13.182 1.00 90.31 92 VAL A C 1
ATOM 736 O O . VAL A 1 92 ? -15.116 2.703 13.652 1.00 90.31 92 VAL A O 1
ATOM 739 N N . LYS A 1 93 ? -15.610 4.011 11.901 1.00 93.19 93 LYS A N 1
ATOM 740 C CA . LYS A 1 93 ? -14.642 3.414 10.993 1.00 93.19 93 LYS A CA 1
ATOM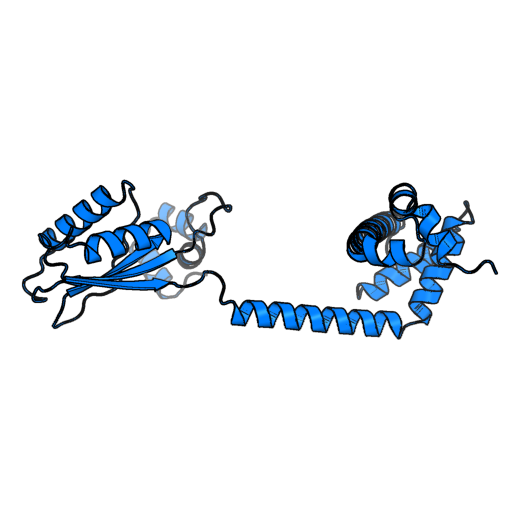 741 C C . LYS A 1 93 ? -13.352 4.216 11.033 1.00 93.19 93 LYS A C 1
ATOM 743 O O . LYS A 1 93 ? -13.403 5.438 10.907 1.00 93.19 93 LYS A O 1
ATOM 748 N N . LEU A 1 94 ? -12.220 3.543 11.197 1.00 92.06 94 LEU A N 1
ATOM 749 C CA . LEU A 1 94 ? -10.898 4.153 11.207 1.00 92.06 94 LEU A CA 1
ATOM 750 C C . LEU A 1 94 ? -10.068 3.580 10.061 1.00 92.06 94 LEU A C 1
ATOM 752 O O . LEU A 1 94 ? -9.623 2.440 10.120 1.00 92.06 94 LEU A O 1
ATOM 756 N N . SER A 1 95 ? -9.849 4.372 9.015 1.00 93.25 95 SER A N 1
ATOM 757 C CA . SER A 1 95 ? -8.946 3.985 7.928 1.00 93.25 95 SER A CA 1
ATOM 758 C C . SER A 1 95 ? -7.511 4.364 8.277 1.00 93.25 95 SER A C 1
ATOM 760 O O . SER A 1 95 ? -7.247 5.537 8.544 1.00 93.25 95 SER A O 1
ATOM 762 N N . VAL A 1 96 ? -6.606 3.393 8.228 1.00 92.06 96 VAL A N 1
ATOM 763 C CA . VAL A 1 96 ? -5.177 3.531 8.512 1.00 92.06 96 VAL A CA 1
ATOM 764 C C . VAL A 1 96 ? -4.390 3.048 7.297 1.00 92.06 96 VAL A C 1
ATOM 766 O O . VAL A 1 96 ? -4.678 1.979 6.766 1.00 92.06 96 VAL A O 1
ATOM 769 N N . ASN A 1 97 ? -3.395 3.814 6.853 1.00 90.56 97 ASN A N 1
ATOM 770 C CA . ASN A 1 97 ? -2.491 3.390 5.782 1.00 90.56 97 ASN A CA 1
ATOM 771 C C . ASN A 1 97 ? -1.169 2.876 6.373 1.00 90.56 97 ASN A C 1
ATOM 773 O O . ASN A 1 97 ? -0.546 3.580 7.166 1.00 90.56 97 ASN A O 1
ATOM 777 N N . LEU A 1 98 ? -0.768 1.658 6.012 1.00 91.31 98 LEU A N 1
ATOM 778 C CA . LEU A 1 98 ? 0.390 0.946 6.564 1.00 91.31 98 LEU A CA 1
ATOM 779 C C . LEU A 1 98 ? 1.131 0.189 5.449 1.00 91.31 98 LEU A C 1
ATOM 781 O O . LEU A 1 98 ? 0.500 -0.171 4.455 1.00 91.31 98 LEU A O 1
ATOM 785 N N . PRO A 1 99 ? 2.425 -0.139 5.611 1.00 89.88 99 PRO A N 1
ATOM 786 C CA . PRO A 1 99 ? 3.070 -1.167 4.791 1.00 89.88 99 PRO A CA 1
ATOM 787 C C . PRO A 1 99 ? 2.281 -2.484 4.847 1.00 89.88 99 PRO A C 1
ATOM 789 O O . PRO A 1 99 ? 1.725 -2.815 5.899 1.00 89.88 99 PRO A O 1
ATOM 792 N N . VAL A 1 100 ? 2.234 -3.250 3.753 1.00 91.19 100 VAL A N 1
ATOM 793 C CA . VAL A 1 100 ? 1.425 -4.484 3.645 1.00 91.19 100 VAL A CA 1
ATOM 794 C C . VAL A 1 100 ? 1.656 -5.449 4.803 1.00 91.19 100 VAL A C 1
ATOM 796 O O . VAL A 1 100 ? 0.691 -5.969 5.363 1.00 91.19 100 VAL A O 1
ATOM 799 N N . GLU A 1 101 ? 2.908 -5.669 5.205 1.00 91.19 101 GLU A N 1
ATOM 800 C CA . GLU A 1 101 ? 3.222 -6.575 6.315 1.00 91.19 101 GLU A CA 1
ATOM 801 C C . GLU A 1 101 ? 2.637 -6.078 7.645 1.00 91.19 101 GLU A C 1
ATOM 803 O O . GLU A 1 101 ? 2.066 -6.849 8.419 1.00 91.19 101 GLU A O 1
ATOM 808 N N . ALA A 1 102 ? 2.728 -4.771 7.908 1.00 93.50 102 ALA A N 1
ATOM 809 C CA . ALA A 1 102 ? 2.161 -4.156 9.102 1.00 93.50 102 ALA A CA 1
ATOM 810 C C . ALA A 1 102 ? 0.624 -4.177 9.079 1.00 93.50 102 ALA A C 1
ATOM 812 O O . ALA A 1 102 ? 0.009 -4.510 10.092 1.00 93.50 102 ALA A O 1
ATOM 813 N N . ALA A 1 103 ? 0.009 -3.897 7.926 1.00 94.38 103 ALA A N 1
ATOM 814 C CA . ALA A 1 103 ? -1.435 -4.005 7.738 1.00 94.38 103 ALA A CA 1
ATOM 815 C C . ALA A 1 103 ? -1.929 -5.438 7.985 1.00 94.38 103 ALA A C 1
ATOM 817 O O . ALA A 1 103 ? -2.902 -5.631 8.709 1.00 94.38 103 ALA A O 1
ATOM 818 N N . GLY A 1 104 ? -1.224 -6.442 7.453 1.00 94.75 104 GLY A N 1
ATOM 819 C CA . GLY A 1 104 ? -1.553 -7.854 7.644 1.00 94.75 104 GLY A CA 1
ATOM 820 C C . GLY A 1 104 ? -1.470 -8.290 9.108 1.00 94.75 104 GLY A C 1
ATOM 821 O O . GLY A 1 104 ? -2.378 -8.962 9.595 1.00 94.75 104 GLY A O 1
ATOM 822 N N . ARG A 1 105 ? -0.427 -7.867 9.838 1.00 96.00 105 ARG A N 1
ATOM 823 C CA . ARG A 1 105 ? -0.310 -8.135 11.284 1.00 96.00 105 ARG A CA 1
ATOM 824 C C . ARG A 1 105 ? -1.461 -7.513 12.072 1.00 96.00 105 ARG A C 1
ATOM 826 O O . ARG A 1 105 ? -2.083 -8.206 12.869 1.00 96.00 105 ARG A O 1
ATOM 833 N N . LEU A 1 106 ? -1.773 -6.241 11.813 1.00 96.62 106 LEU A N 1
ATOM 834 C CA . LEU A 1 106 ? -2.881 -5.556 12.481 1.00 96.62 106 LEU A CA 1
ATOM 835 C C . LEU A 1 106 ? -4.231 -6.215 12.162 1.00 96.62 106 LEU A C 1
ATOM 837 O O . LEU A 1 106 ? -5.034 -6.425 13.066 1.00 96.62 106 LEU A O 1
ATOM 841 N N . PHE A 1 107 ? -4.464 -6.592 10.903 1.00 97.56 107 PHE A N 1
ATOM 842 C CA . PHE A 1 107 ? -5.673 -7.300 10.485 1.00 97.56 107 PHE A CA 1
ATOM 843 C C . PHE A 1 107 ? -5.864 -8.597 11.273 1.00 97.56 107 PHE A C 1
ATOM 845 O O . PHE A 1 107 ? -6.933 -8.816 11.839 1.00 97.56 107 PHE A O 1
ATOM 852 N N . TRP A 1 108 ? -4.832 -9.440 11.356 1.00 97.75 108 TRP A N 1
ATOM 853 C CA . TRP A 1 108 ? -4.935 -10.710 12.071 1.00 97.75 108 TRP A CA 1
ATOM 854 C C . TRP A 1 108 ? -5.096 -10.540 13.580 1.00 97.75 108 TRP A C 1
ATOM 856 O O . TRP A 1 108 ? -5.906 -11.259 14.157 1.00 97.75 108 TRP A O 1
ATOM 866 N N . ALA A 1 109 ? -4.414 -9.574 14.196 1.00 97.88 109 ALA A N 1
ATOM 867 C CA . ALA A 1 109 ? -4.589 -9.269 15.616 1.00 97.88 109 ALA A CA 1
ATOM 868 C C . ALA A 1 109 ? -6.036 -8.844 15.932 1.00 97.88 109 ALA A C 1
ATOM 870 O O . ALA A 1 109 ? -6.638 -9.323 16.891 1.00 97.88 109 ALA A O 1
ATOM 871 N N . VAL A 1 110 ? -6.651 -8.023 15.069 1.00 97.88 110 VAL A N 1
ATOM 872 C CA . VAL A 1 110 ? -8.074 -7.664 15.198 1.00 97.88 110 VAL A CA 1
ATOM 873 C C . VAL A 1 110 ? -8.974 -8.890 15.035 1.00 97.88 110 VAL A C 1
ATOM 875 O O . VAL A 1 110 ? -9.868 -9.098 15.848 1.00 97.88 110 VAL A O 1
ATOM 878 N N . LYS A 1 111 ? -8.718 -9.755 14.043 1.00 97.25 111 LYS A N 1
ATOM 879 C CA . LYS A 1 111 ? -9.485 -11.004 13.859 1.00 97.25 111 LYS A CA 1
ATOM 880 C C . LYS A 1 111 ? -9.344 -11.987 15.027 1.00 97.25 111 LYS A C 1
ATOM 882 O O . LYS A 1 111 ? -10.204 -12.848 15.183 1.00 97.25 111 LYS A O 1
ATOM 887 N N . GLN A 1 112 ? -8.277 -11.879 15.815 1.00 97.94 112 GLN A N 1
ATOM 888 C CA . GLN A 1 112 ? -8.034 -12.690 17.009 1.00 97.94 112 GLN A CA 1
ATOM 889 C C . GLN A 1 112 ? -8.611 -12.075 18.294 1.00 97.94 112 GLN A C 1
ATOM 891 O O . GLN A 1 112 ? -8.500 -12.692 19.349 1.00 97.94 112 GLN A O 1
ATOM 896 N N . GLY A 1 113 ? -9.237 -10.895 18.216 1.00 97.81 113 GLY A N 1
ATOM 897 C CA . GLY A 1 113 ? -9.832 -10.217 19.370 1.00 97.81 113 GLY A CA 1
ATOM 898 C C . GLY A 1 113 ? -8.832 -9.442 20.236 1.00 97.81 113 GLY A C 1
ATOM 899 O O . GLY A 1 113 ? -9.195 -8.967 21.307 1.00 97.81 113 GLY A O 1
ATOM 900 N N . GLU A 1 114 ? -7.585 -9.240 19.790 1.00 98.31 114 GLU A N 1
ATOM 901 C CA . GLU A 1 114 ? -6.561 -8.528 20.583 1.00 98.31 114 GLU A CA 1
ATOM 902 C C . GLU A 1 114 ? -6.910 -7.051 20.856 1.00 98.31 114 GLU A C 1
ATOM 904 O O . GLU A 1 114 ? -6.334 -6.429 21.743 1.00 98.31 114 GLU A O 1
ATOM 909 N N . PHE A 1 115 ? -7.858 -6.485 20.102 1.00 98.19 115 PHE A N 1
ATOM 910 C CA . PHE A 1 115 ? -8.318 -5.099 20.239 1.00 98.19 115 PHE A CA 1
ATOM 911 C C . PHE A 1 115 ? -9.752 -4.977 20.783 1.00 98.19 115 PHE A C 1
ATOM 913 O O . PHE A 1 115 ? -10.342 -3.897 20.693 1.00 98.19 115 PHE A O 1
ATOM 920 N N . GLU A 1 116 ? -10.313 -6.040 21.373 1.00 97.62 116 GLU A N 1
ATOM 921 C CA . GLU A 1 116 ? -11.649 -5.998 21.992 1.00 97.62 116 GLU A CA 1
ATOM 922 C C . GLU A 1 116 ? -11.740 -4.953 23.116 1.00 97.62 116 GLU A C 1
ATOM 924 O O . GLU A 1 116 ? -12.748 -4.261 23.224 1.00 97.62 116 GLU A O 1
ATOM 929 N N . GLU A 1 117 ? -10.665 -4.743 23.890 1.00 97.62 117 GLU A N 1
ATOM 930 C CA . GLU A 1 117 ? -10.594 -3.705 24.939 1.00 97.62 117 GLU A CA 1
ATOM 931 C C . GLU A 1 117 ? -10.718 -2.267 24.398 1.00 97.62 117 GLU A C 1
ATOM 933 O O . GLU A 1 117 ? -10.930 -1.318 25.155 1.00 97.62 117 GLU A O 1
ATOM 938 N N . HIS A 1 118 ? -10.566 -2.097 23.084 1.00 97.06 118 HIS A N 1
ATOM 939 C CA . HIS A 1 118 ? -10.720 -0.830 22.375 1.00 97.06 118 HIS A CA 1
ATOM 940 C C . HIS A 1 118 ? -11.987 -0.792 21.507 1.00 97.06 118 HIS A C 1
ATOM 942 O O . HIS A 1 118 ? -12.083 0.046 20.608 1.00 97.06 118 HIS A O 1
ATOM 948 N N . ASP A 1 119 ? -12.928 -1.711 21.748 1.00 96.81 119 ASP A N 1
ATOM 949 C CA . ASP A 1 119 ? -14.189 -1.877 21.020 1.00 96.81 119 ASP A CA 1
ATOM 950 C C . ASP A 1 119 ? -14.021 -2.098 19.507 1.00 96.81 119 ASP A C 1
ATOM 952 O O . ASP A 1 119 ? -14.959 -1.884 18.734 1.00 96.81 119 ASP A O 1
ATOM 956 N N . VAL A 1 120 ? -12.837 -2.527 19.052 1.00 97.19 120 VAL A N 1
ATOM 957 C CA . VAL A 1 120 ? -12.605 -2.878 17.646 1.00 97.19 120 VAL A CA 1
ATOM 958 C C . VAL A 1 120 ? -13.198 -4.261 17.402 1.00 97.19 120 VAL A C 1
ATOM 960 O O . VAL A 1 120 ? -12.685 -5.258 17.901 1.00 97.19 120 VAL A O 1
ATOM 963 N N . THR A 1 121 ? -14.281 -4.328 16.633 1.00 97.19 121 THR A N 1
ATOM 964 C CA . THR A 1 121 ? -15.010 -5.579 16.380 1.00 97.19 121 THR A CA 1
ATOM 965 C C . THR A 1 121 ? -14.627 -6.248 15.076 1.00 97.19 121 THR A C 1
ATOM 967 O O . THR A 1 121 ? -14.817 -7.453 14.928 1.00 97.19 121 THR A O 1
ATOM 970 N N . ASP A 1 122 ? -14.120 -5.482 14.112 1.00 97.69 122 ASP A N 1
ATOM 971 C CA . ASP A 1 122 ? -13.746 -6.022 12.815 1.00 97.69 122 ASP A CA 1
ATOM 972 C C . ASP A 1 122 ? -12.686 -5.159 12.116 1.00 97.69 122 ASP A C 1
ATOM 974 O O . ASP A 1 122 ? -12.450 -4.001 12.470 1.00 97.69 122 ASP A O 1
ATOM 978 N N . ALA A 1 123 ? -12.052 -5.728 11.096 1.00 97.50 123 ALA A N 1
ATOM 979 C CA . ALA A 1 123 ? -11.158 -5.030 10.190 1.00 97.50 123 ALA A CA 1
ATOM 980 C C . ALA A 1 123 ? -11.378 -5.502 8.750 1.00 97.50 123 ALA A C 1
ATOM 982 O O . ALA A 1 123 ? -11.528 -6.701 8.487 1.00 97.50 123 ALA A O 1
ATOM 983 N N . ASP A 1 124 ? -11.332 -4.550 7.823 1.00 96.81 124 ASP A N 1
ATOM 984 C CA . ASP A 1 124 ? -11.277 -4.790 6.384 1.00 96.81 124 ASP A CA 1
ATOM 985 C C . ASP A 1 124 ? -9.950 -4.262 5.828 1.00 96.81 124 ASP A C 1
ATOM 987 O O . ASP A 1 124 ? -9.474 -3.203 6.233 1.00 96.81 124 ASP A O 1
ATOM 991 N N . MET A 1 125 ? -9.325 -4.994 4.913 1.00 95.81 125 MET A N 1
ATOM 992 C CA . MET A 1 125 ? -8.027 -4.635 4.350 1.00 95.81 125 MET A CA 1
ATOM 993 C C . MET A 1 125 ? -8.151 -4.476 2.841 1.00 95.81 125 MET A C 1
ATOM 995 O O . MET A 1 125 ? -8.375 -5.434 2.106 1.00 95.81 125 MET A O 1
ATOM 999 N N . THR A 1 126 ? -7.942 -3.252 2.365 1.00 94.00 126 THR A N 1
ATOM 1000 C CA . THR A 1 126 ? -7.873 -2.944 0.939 1.00 94.00 126 THR A CA 1
ATOM 1001 C C . THR A 1 126 ? -6.415 -2.804 0.522 1.00 94.00 126 THR A C 1
ATOM 1003 O O . THR A 1 126 ? -5.732 -1.837 0.871 1.00 94.00 126 THR A O 1
ATOM 1006 N N . TYR A 1 127 ? -5.941 -3.770 -0.262 1.00 88.81 127 TYR A N 1
ATOM 1007 C CA . TYR A 1 127 ? -4.648 -3.672 -0.924 1.00 88.81 127 TYR A CA 1
ATOM 1008 C C . TYR A 1 127 ? -4.777 -2.760 -2.144 1.00 88.81 127 TYR A C 1
ATOM 1010 O O . TYR A 1 127 ? -5.566 -3.028 -3.053 1.00 88.81 127 TYR A O 1
ATOM 1018 N N . LYS A 1 128 ? -4.008 -1.670 -2.158 1.00 78.62 128 LYS A N 1
ATOM 1019 C CA . LYS A 1 128 ? -3.851 -0.833 -3.342 1.00 78.62 128 LYS A CA 1
ATOM 1020 C C . LYS A 1 128 ? -2.504 -1.204 -3.960 1.00 78.62 128 LYS A C 1
ATOM 1022 O O . LYS A 1 128 ? -1.494 -0.683 -3.494 1.00 78.62 128 LYS A O 1
ATOM 1027 N N . PRO A 1 129 ? -2.463 -2.100 -4.963 1.00 68.12 129 PRO A N 1
ATOM 1028 C CA . PRO A 1 129 ? -1.201 -2.423 -5.610 1.00 68.12 129 PRO A CA 1
ATOM 1029 C C . PRO A 1 129 ? -0.564 -1.126 -6.116 1.00 68.12 129 PRO A C 1
ATOM 1031 O O . PRO A 1 129 ? -1.236 -0.315 -6.762 1.00 68.12 129 PRO A O 1
ATOM 1034 N N . LEU A 1 130 ? 0.719 -0.916 -5.801 1.00 62.34 130 LEU A N 1
ATOM 1035 C CA . LEU A 1 130 ? 1.482 0.263 -6.237 1.00 62.34 130 LEU A CA 1
ATOM 1036 C C . LEU A 1 130 ? 1.506 0.406 -7.758 1.00 62.34 130 LEU A C 1
ATOM 1038 O O . LEU A 1 130 ? 1.627 1.506 -8.295 1.00 62.34 130 LEU A O 1
ATOM 1042 N N . VAL A 1 131 ? 1.325 -0.715 -8.444 1.00 66.38 131 VAL A N 1
ATOM 1043 C CA . VAL A 1 131 ? 1.221 -0.802 -9.886 1.00 66.38 131 VAL A CA 1
ATOM 1044 C C . VAL A 1 131 ? -0.188 -1.262 -10.235 1.00 66.38 131 VAL A C 1
ATOM 1046 O O . VAL A 1 131 ? -0.570 -2.398 -9.956 1.00 66.38 131 VAL A O 1
ATOM 1049 N N . ASP A 1 132 ? -0.954 -0.397 -10.898 1.00 72.44 132 ASP A N 1
ATOM 1050 C CA . ASP A 1 132 ? -2.148 -0.815 -11.633 1.00 72.44 132 ASP A CA 1
ATOM 1051 C C . ASP A 1 132 ? -1.684 -1.762 -12.752 1.00 72.44 132 ASP A C 1
ATOM 1053 O O . ASP A 1 132 ? -1.277 -1.339 -13.833 1.00 72.44 132 ASP A O 1
ATOM 1057 N N . LEU A 1 133 ? -1.639 -3.063 -12.446 1.00 69.12 133 LEU A N 1
ATOM 1058 C CA . LEU A 1 133 ? -1.166 -4.106 -13.355 1.00 69.12 133 LEU A CA 1
ATOM 1059 C C . LEU A 1 133 ? -1.883 -4.052 -14.716 1.00 69.12 133 LEU A C 1
ATOM 1061 O O . LEU A 1 133 ? -1.201 -4.198 -15.733 1.00 69.12 133 LEU A O 1
ATOM 1065 N N . PRO A 1 134 ? -3.209 -3.815 -14.794 1.00 73.81 134 PRO A N 1
ATOM 1066 C CA . PRO A 1 134 ? -3.881 -3.498 -16.053 1.00 73.81 134 PRO A CA 1
ATOM 1067 C C . PRO A 1 134 ? -3.279 -2.308 -16.815 1.00 73.81 134 PRO A C 1
ATOM 1069 O O . PRO A 1 134 ? -3.022 -2.434 -18.017 1.00 73.81 134 PRO A O 1
ATOM 1072 N N . ALA A 1 135 ? -3.026 -1.180 -16.147 1.00 67.06 135 ALA A N 1
ATOM 1073 C CA . ALA A 1 135 ? -2.422 -0.005 -16.776 1.00 67.06 135 ALA A CA 1
ATOM 1074 C C . ALA A 1 135 ? -0.984 -0.280 -17.243 1.00 67.06 135 ALA A C 1
ATOM 1076 O O . ALA A 1 135 ? -0.656 -0.010 -18.400 1.00 67.06 135 ALA A O 1
ATOM 1077 N N . LEU A 1 136 ? -0.155 -0.915 -16.408 1.00 62.56 136 LEU A N 1
ATOM 1078 C CA . LEU A 1 136 ? 1.210 -1.293 -16.779 1.00 62.56 136 LEU A CA 1
ATOM 1079 C C . LEU A 1 136 ? 1.210 -2.279 -17.955 1.00 62.56 136 LEU A C 1
ATOM 1081 O O . LEU A 1 136 ? 1.983 -2.135 -18.901 1.00 62.56 136 LEU A O 1
ATOM 1085 N N . ARG A 1 137 ? 0.302 -3.259 -17.957 1.00 67.75 137 ARG A N 1
ATOM 1086 C CA . ARG A 1 137 ? 0.148 -4.211 -19.065 1.00 67.75 137 ARG A CA 1
ATOM 1087 C C . ARG A 1 137 ? -0.225 -3.502 -20.366 1.00 67.75 137 ARG A C 1
ATOM 1089 O O . ARG A 1 137 ? 0.276 -3.881 -21.428 1.00 67.75 137 ARG A O 1
ATOM 1096 N N . LEU A 1 138 ? -1.076 -2.479 -20.302 1.00 78.00 138 LEU A N 1
ATOM 1097 C CA . LEU A 1 138 ? -1.430 -1.660 -21.460 1.00 78.00 138 LEU A CA 1
ATOM 1098 C C . LEU A 1 138 ? -0.221 -0.871 -21.984 1.00 78.00 138 LEU A C 1
ATOM 1100 O O . LEU A 1 138 ? -0.003 -0.832 -23.196 1.00 78.00 138 LEU A O 1
ATOM 1104 N N . GLU A 1 139 ? 0.588 -0.289 -21.099 1.00 71.44 139 GLU A N 1
ATOM 1105 C CA . GLU A 1 139 ? 1.814 0.427 -21.471 1.00 71.44 139 GLU A CA 1
ATOM 1106 C C . GLU A 1 139 ? 2.860 -0.496 -22.101 1.00 71.44 139 GLU A C 1
ATOM 1108 O O . GLU A 1 139 ? 3.357 -0.200 -23.189 1.00 71.44 139 GLU A O 1
ATOM 1113 N N . VAL A 1 140 ? 3.115 -1.660 -21.497 1.00 73.75 140 VAL A N 1
ATOM 1114 C CA . VAL A 1 140 ? 4.014 -2.686 -22.051 1.00 73.75 140 VAL A CA 1
ATOM 1115 C C . VAL A 1 140 ? 3.536 -3.142 -23.432 1.00 73.75 140 VAL A C 1
ATOM 1117 O O . VAL A 1 140 ? 4.334 -3.264 -24.361 1.00 73.75 140 VAL A O 1
ATOM 1120 N N . THR A 1 141 ? 2.225 -3.327 -23.613 1.00 80.31 141 THR A N 1
ATOM 1121 C CA . THR A 1 141 ? 1.647 -3.714 -24.911 1.00 80.31 141 THR A CA 1
ATOM 1122 C C . THR A 1 141 ? 1.833 -2.619 -25.967 1.00 80.31 141 THR A C 1
ATOM 1124 O O . THR A 1 141 ? 2.180 -2.916 -27.111 1.00 80.31 141 THR A O 1
ATOM 1127 N N . ARG A 1 142 ? 1.652 -1.341 -25.601 1.00 78.44 142 ARG A N 1
ATOM 1128 C CA . ARG A 1 142 ? 1.907 -0.201 -26.500 1.00 78.44 142 ARG A CA 1
ATOM 1129 C C . ARG A 1 142 ? 3.380 -0.107 -26.888 1.00 78.44 142 ARG A C 1
ATOM 1131 O O . ARG A 1 142 ? 3.673 0.075 -28.069 1.00 78.44 142 ARG A O 1
ATOM 1138 N N . ALA A 1 143 ? 4.287 -0.272 -25.928 1.00 69.94 143 ALA A N 1
ATOM 1139 C CA . ALA A 1 143 ? 5.724 -0.276 -26.183 1.00 69.94 143 ALA A CA 1
ATOM 1140 C C . ALA A 1 143 ? 6.116 -1.420 -27.132 1.00 69.94 143 ALA A C 1
ATOM 1142 O O . ALA A 1 143 ? 6.816 -1.195 -28.118 1.00 69.94 143 ALA A O 1
ATOM 1143 N N . ALA A 1 144 ? 5.586 -2.627 -26.914 1.00 74.00 144 ALA A N 1
ATOM 1144 C CA . ALA A 1 144 ? 5.810 -3.767 -27.801 1.00 74.00 144 ALA A CA 1
ATOM 1145 C C . ALA A 1 144 ? 5.300 -3.506 -29.232 1.00 74.00 144 ALA A C 1
ATOM 1147 O O . ALA A 1 144 ? 5.995 -3.813 -30.202 1.00 74.00 144 ALA A O 1
ATOM 1148 N N . ALA A 1 145 ? 4.124 -2.886 -29.381 1.00 79.44 145 ALA A N 1
ATOM 1149 C CA . ALA A 1 145 ? 3.581 -2.508 -30.686 1.00 79.44 145 ALA A CA 1
ATOM 1150 C C . ALA A 1 145 ? 4.439 -1.443 -31.395 1.00 79.44 145 ALA A C 1
ATOM 1152 O O . ALA A 1 145 ? 4.680 -1.552 -32.598 1.00 79.44 145 ALA A O 1
ATOM 1153 N N . GLN A 1 146 ? 4.947 -0.447 -30.660 1.00 74.44 146 GLN A N 1
ATOM 1154 C CA . GLN A 1 146 ? 5.873 0.554 -31.199 1.00 74.44 146 GLN A CA 1
ATOM 1155 C C . GLN A 1 146 ? 7.192 -0.078 -31.656 1.00 74.44 146 GLN A C 1
ATOM 1157 O O . GLN A 1 146 ? 7.659 0.220 -32.752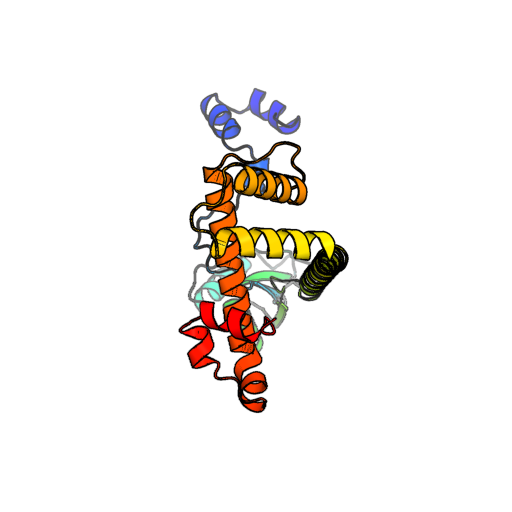 1.00 74.44 146 GLN A O 1
ATOM 1162 N N . ILE A 1 147 ? 7.762 -0.993 -30.866 1.00 69.94 147 ILE A N 1
ATOM 1163 C CA . ILE A 1 147 ? 8.980 -1.730 -31.231 1.00 69.94 147 ILE A CA 1
ATOM 1164 C C . ILE A 1 147 ? 8.744 -2.568 -32.491 1.00 69.94 147 ILE A C 1
ATOM 1166 O O . ILE A 1 147 ? 9.575 -2.557 -33.399 1.00 69.94 147 ILE A O 1
ATOM 1170 N N . ALA A 1 148 ? 7.608 -3.262 -32.585 1.00 68.88 148 ALA A N 1
ATOM 1171 C CA . ALA A 1 148 ? 7.251 -4.037 -33.770 1.00 68.88 148 ALA A CA 1
ATOM 1172 C C . ALA A 1 148 ? 7.114 -3.148 -35.016 1.00 68.88 148 ALA A C 1
ATOM 1174 O O . ALA A 1 148 ? 7.572 -3.525 -36.093 1.00 68.88 148 ALA A O 1
ATOM 1175 N N . GLU A 1 149 ? 6.539 -1.954 -34.874 1.00 76.25 149 GLU A N 1
ATOM 1176 C CA . GLU A 1 149 ? 6.417 -0.991 -35.966 1.00 76.25 149 GLU A CA 1
ATOM 1177 C C . GLU A 1 149 ? 7.769 -0.423 -36.406 1.00 76.25 149 GLU A C 1
ATOM 1179 O O . GLU A 1 149 ? 8.064 -0.396 -37.600 1.00 76.25 149 GLU A O 1
ATOM 1184 N N . ILE A 1 150 ? 8.628 -0.038 -35.460 1.00 65.69 150 ILE A N 1
ATOM 1185 C CA . ILE A 1 150 ? 10.003 0.395 -35.744 1.00 65.69 150 ILE A CA 1
ATOM 1186 C C . ILE A 1 150 ? 10.760 -0.723 -36.466 1.00 65.69 150 ILE A C 1
ATOM 1188 O O . ILE A 1 150 ? 11.394 -0.480 -37.490 1.00 65.69 150 ILE A O 1
ATOM 1192 N N . ARG A 1 151 ? 10.633 -1.966 -35.990 1.00 67.81 151 ARG A N 1
ATOM 1193 C CA . ARG A 1 151 ? 11.234 -3.141 -36.626 1.00 67.81 151 ARG A CA 1
ATOM 1194 C C . ARG A 1 151 ? 10.716 -3.340 -38.050 1.00 67.81 151 ARG A C 1
ATOM 1196 O O . ARG A 1 151 ? 11.521 -3.590 -38.940 1.00 67.81 151 ARG A O 1
ATOM 1203 N N . ARG A 1 152 ? 9.407 -3.203 -38.290 1.00 70.25 152 ARG A N 1
ATOM 1204 C CA . ARG A 1 152 ? 8.828 -3.262 -39.643 1.00 70.25 152 ARG A CA 1
ATOM 1205 C C . ARG A 1 152 ? 9.392 -2.173 -40.545 1.00 70.25 152 ARG A C 1
ATOM 1207 O O . ARG A 1 152 ? 9.784 -2.495 -41.658 1.00 70.25 152 ARG A O 1
ATOM 1214 N N . LYS A 1 153 ? 9.492 -0.930 -40.066 1.00 67.69 153 LYS A N 1
ATOM 1215 C CA . LYS A 1 153 ? 10.077 0.184 -40.828 1.00 67.69 153 LYS A CA 1
ATOM 1216 C C . LYS A 1 153 ? 11.534 -0.086 -41.192 1.00 67.69 153 LYS A C 1
ATOM 1218 O O . LYS A 1 153 ? 11.869 -0.033 -42.370 1.00 67.69 153 LYS A O 1
ATOM 1223 N N . ILE A 1 154 ? 12.344 -0.498 -40.215 1.00 59.50 154 ILE A N 1
ATOM 1224 C CA . ILE A 1 154 ? 13.752 -0.881 -40.407 1.00 59.50 154 ILE A CA 1
ATOM 1225 C C . ILE A 1 154 ? 13.883 -1.992 -41.458 1.00 59.50 154 ILE A C 1
ATOM 1227 O O . ILE A 1 154 ? 14.693 -1.877 -42.371 1.00 59.50 154 ILE A O 1
ATOM 1231 N N . LEU A 1 155 ? 13.061 -3.042 -41.370 1.00 58.53 155 LEU A N 1
ATOM 1232 C CA . LEU A 1 155 ? 13.088 -4.164 -42.315 1.00 58.53 155 LEU A CA 1
ATOM 1233 C C . LEU A 1 155 ? 12.528 -3.802 -43.702 1.00 58.53 155 LEU A C 1
ATOM 1235 O O . LEU A 1 155 ? 12.980 -4.349 -44.702 1.00 58.53 155 LEU A O 1
ATOM 1239 N N . SER A 1 156 ? 11.552 -2.893 -43.778 1.00 60.38 156 SER A N 1
ATOM 1240 C CA . SER A 1 156 ? 10.984 -2.411 -45.044 1.00 60.38 156 SER A CA 1
ATOM 1241 C C . SER A 1 156 ? 11.915 -1.442 -45.773 1.00 60.38 156 SER A C 1
ATOM 1243 O O . SER A 1 156 ? 11.916 -1.378 -47.001 1.00 60.38 156 SER A O 1
ATOM 1245 N N . GLU A 1 157 ? 12.781 -0.749 -45.033 1.00 59.00 157 GLU A N 1
ATOM 1246 C CA . GLU A 1 157 ? 13.888 0.035 -45.567 1.00 59.00 157 GLU A CA 1
ATOM 1247 C C . GLU A 1 157 ? 15.130 -0.846 -45.755 1.00 59.00 157 GLU A C 1
ATOM 1249 O O . GLU A 1 157 ? 16.238 -0.534 -45.322 1.00 59.00 157 GLU A O 1
ATOM 1254 N N . ASP A 1 158 ? 14.950 -1.941 -46.493 1.00 53.06 158 ASP A N 1
ATOM 1255 C CA . ASP A 1 158 ? 15.992 -2.874 -46.936 1.00 53.06 158 ASP A CA 1
ATOM 1256 C C . ASP A 1 158 ? 17.179 -2.138 -47.605 1.00 53.06 158 ASP A C 1
ATOM 1258 O O . ASP A 1 158 ? 18.329 -2.564 -47.541 1.00 53.06 158 ASP A O 1
ATOM 1262 N N . LYS A 1 159 ? 16.940 -0.943 -48.168 1.00 56.97 159 LYS A N 1
ATOM 1263 C CA . LYS A 1 159 ? 17.989 -0.048 -48.685 1.00 56.97 159 LYS A CA 1
ATOM 1264 C C . LYS A 1 159 ? 18.876 0.560 -47.598 1.00 56.97 159 LYS A C 1
ATOM 1266 O O . LYS A 1 159 ? 20.059 0.754 -47.861 1.00 56.97 159 LYS A O 1
ATOM 1271 N N . LEU A 1 160 ? 18.346 0.879 -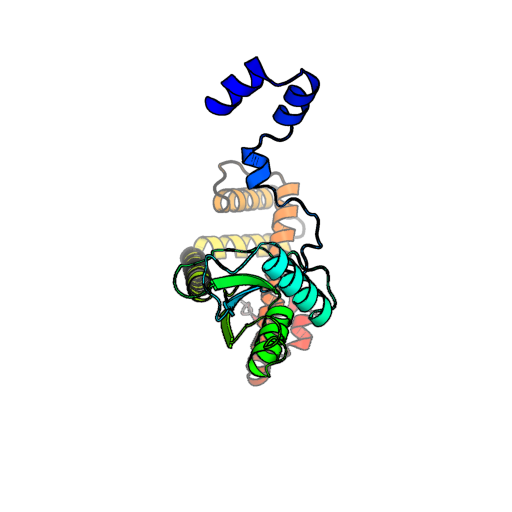46.419 1.00 53.75 160 LEU A N 1
ATOM 1272 C CA . LEU A 1 160 ? 19.108 1.463 -45.316 1.00 53.75 160 LEU A CA 1
ATOM 1273 C C . LEU A 1 160 ? 19.933 0.386 -44.613 1.00 53.75 160 LEU A C 1
ATOM 1275 O O . LEU A 1 160 ? 21.114 0.609 -44.377 1.00 53.75 160 LEU A O 1
ATOM 1279 N N . ILE A 1 161 ? 19.369 -0.807 -44.388 1.00 56.22 161 ILE A N 1
ATOM 1280 C CA . ILE A 1 161 ? 20.123 -1.961 -43.873 1.00 56.22 161 ILE A CA 1
ATOM 1281 C C . ILE A 1 161 ? 21.221 -2.353 -44.862 1.00 56.22 161 ILE A C 1
ATOM 1283 O O . ILE A 1 161 ? 22.372 -2.459 -44.456 1.00 56.22 161 ILE A O 1
ATOM 1287 N N . LYS A 1 162 ? 20.922 -2.472 -46.165 1.00 55.62 162 LYS A N 1
ATOM 1288 C CA . LYS A 1 162 ? 21.939 -2.771 -47.189 1.00 55.62 162 LYS A CA 1
ATOM 1289 C C . LYS A 1 162 ? 23.003 -1.681 -47.303 1.00 55.62 162 LYS A C 1
ATOM 1291 O O . LYS A 1 162 ? 24.173 -2.010 -47.439 1.00 55.62 162 LYS A O 1
ATOM 1296 N N . ARG A 1 163 ? 22.643 -0.395 -47.212 1.00 57.50 163 ARG A N 1
ATOM 1297 C CA . ARG A 1 163 ? 23.617 0.716 -47.211 1.00 57.50 163 ARG A CA 1
ATOM 1298 C C . ARG A 1 163 ? 24.469 0.740 -45.948 1.00 57.50 163 ARG A C 1
ATOM 1300 O O . ARG A 1 163 ? 25.669 0.950 -46.048 1.00 57.50 163 ARG A O 1
ATOM 1307 N N . THR A 1 164 ? 23.872 0.485 -44.789 1.00 55.91 164 THR A N 1
ATOM 1308 C CA . THR A 1 164 ? 24.570 0.474 -43.495 1.00 55.91 164 THR A CA 1
ATOM 1309 C C . THR A 1 164 ? 25.474 -0.752 -43.380 1.00 55.91 164 THR A C 1
ATOM 1311 O O . THR A 1 164 ? 26.614 -0.617 -42.956 1.00 55.91 164 THR A O 1
ATOM 1314 N N . ALA A 1 165 ? 25.018 -1.921 -43.838 1.00 55.00 165 ALA A N 1
ATOM 1315 C CA . ALA A 1 165 ? 25.815 -3.143 -43.929 1.00 55.00 165 ALA A CA 1
ATOM 1316 C C . ALA A 1 165 ? 26.976 -2.985 -44.923 1.00 55.00 165 ALA A C 1
ATOM 1318 O O . ALA A 1 165 ? 28.109 -3.262 -44.558 1.00 55.00 165 ALA A O 1
ATOM 1319 N N . ARG A 1 166 ? 26.736 -2.428 -46.122 1.00 54.50 166 ARG A N 1
ATOM 1320 C CA . ARG A 1 166 ? 27.789 -2.113 -47.107 1.00 54.50 166 ARG A CA 1
ATOM 1321 C C . ARG A 1 166 ? 28.798 -1.091 -46.569 1.00 54.50 166 ARG A C 1
ATOM 1323 O O . ARG A 1 166 ? 29.992 -1.231 -46.803 1.00 54.50 166 ARG A O 1
ATOM 1330 N N . ALA A 1 167 ? 28.337 -0.068 -45.845 1.00 51.88 167 ALA A N 1
ATOM 1331 C CA . ALA A 1 167 ? 29.204 0.932 -45.222 1.00 51.88 167 ALA A CA 1
ATOM 1332 C C . ALA A 1 167 ? 30.031 0.340 -44.068 1.00 51.88 167 ALA A C 1
ATOM 1334 O O . ALA A 1 167 ? 31.204 0.675 -43.928 1.00 51.88 167 ALA A O 1
ATOM 1335 N N . LEU A 1 168 ? 29.448 -0.563 -43.272 1.00 50.78 168 LEU A N 1
ATOM 1336 C CA . LEU A 1 168 ? 30.149 -1.305 -42.222 1.00 50.78 168 LEU A CA 1
ATOM 1337 C C . LEU A 1 168 ? 31.159 -2.300 -42.805 1.00 50.78 168 LEU A C 1
ATOM 1339 O O . LEU A 1 168 ? 32.274 -2.359 -42.302 1.00 50.78 168 LEU A O 1
ATOM 1343 N N . GLU A 1 169 ? 30.822 -3.018 -43.879 1.00 54.94 169 GLU A N 1
ATOM 1344 C CA . GLU A 1 169 ? 31.755 -3.883 -44.616 1.00 54.94 169 GLU A CA 1
ATOM 1345 C C . GLU A 1 169 ? 32.951 -3.082 -45.146 1.00 54.94 169 GLU A C 1
ATOM 1347 O O . GLU A 1 169 ? 34.096 -3.434 -44.875 1.00 54.94 169 GLU A O 1
ATOM 1352 N N . LEU A 1 170 ? 32.708 -1.954 -45.822 1.00 50.00 170 LEU A N 1
ATOM 1353 C CA . LEU A 1 170 ? 33.779 -1.084 -46.322 1.00 50.00 170 LEU A CA 1
ATOM 1354 C C . LEU A 1 170 ? 34.648 -0.513 -45.187 1.00 50.00 170 LEU A C 1
ATOM 1356 O O . LEU A 1 170 ? 35.852 -0.358 -45.355 1.00 50.00 170 LEU A O 1
ATOM 1360 N N . TYR A 1 171 ? 34.068 -0.224 -44.020 1.00 45.31 171 TYR A N 1
ATOM 1361 C CA . TYR A 1 171 ? 34.799 0.340 -42.881 1.00 45.31 171 TYR A CA 1
ATOM 1362 C C . TYR A 1 171 ? 35.592 -0.705 -42.077 1.00 45.31 171 TYR A C 1
ATOM 1364 O O . TYR A 1 171 ? 36.633 -0.383 -41.506 1.00 45.31 171 TYR A O 1
ATOM 1372 N N . LEU A 1 172 ? 35.096 -1.942 -41.995 1.00 46.66 172 LEU A N 1
ATOM 1373 C CA . LEU A 1 172 ? 35.721 -3.029 -41.235 1.00 46.66 172 LEU A CA 1
ATOM 1374 C C . LEU A 1 172 ? 36.814 -3.756 -42.030 1.00 46.66 172 LEU A C 1
ATOM 1376 O O . LEU A 1 172 ? 37.751 -4.265 -41.418 1.00 46.66 172 LEU A O 1
ATOM 1380 N N . PHE A 1 173 ? 36.719 -3.790 -43.364 1.00 45.22 173 PHE A N 1
ATOM 1381 C CA . PHE A 1 173 ? 37.649 -4.538 -44.218 1.00 45.22 173 PHE A CA 1
ATOM 1382 C C . PHE A 1 173 ? 38.657 -3.672 -44.990 1.00 45.22 173 PHE A C 1
ATOM 1384 O O . PHE A 1 173 ? 39.643 -4.213 -45.486 1.00 45.22 173 PHE A O 1
ATOM 1391 N N . GLU A 1 174 ? 38.500 -2.343 -45.023 1.00 46.06 174 GLU A N 1
ATOM 1392 C CA . GLU A 1 174 ? 39.540 -1.423 -45.503 1.00 46.06 174 GLU A CA 1
ATOM 1393 C C . GLU A 1 174 ? 40.056 -0.533 -44.350 1.00 46.06 174 GLU A C 1
ATOM 1395 O O . GLU A 1 174 ? 39.378 0.409 -43.933 1.00 46.06 174 GLU A O 1
ATOM 1400 N N . PRO A 1 175 ? 41.287 -0.755 -43.837 1.00 41.50 175 PRO A N 1
ATOM 1401 C CA . PRO A 1 175 ? 41.859 0.010 -42.715 1.00 41.50 175 PRO A CA 1
ATOM 1402 C C . PRO A 1 175 ? 42.045 1.511 -42.994 1.00 41.50 175 PRO A C 1
ATOM 1404 O O . PRO A 1 175 ? 42.365 2.285 -42.091 1.00 41.50 175 PRO A O 1
ATOM 1407 N N . ALA A 1 176 ? 41.856 1.926 -44.246 1.00 44.69 176 ALA A N 1
ATOM 1408 C CA . ALA A 1 176 ? 41.907 3.302 -44.703 1.00 44.69 176 ALA A CA 1
ATOM 1409 C C . ALA A 1 176 ? 40.511 3.797 -45.107 1.00 44.69 176 ALA A C 1
ATOM 1411 O O . ALA A 1 176 ? 40.349 4.371 -46.181 1.00 44.69 176 ALA A O 1
ATOM 1412 N N . ALA A 1 177 ? 39.498 3.588 -44.261 1.00 48.16 177 ALA A N 1
ATOM 1413 C CA . ALA A 1 177 ? 38.185 4.181 -44.483 1.00 48.16 177 ALA A CA 1
ATOM 1414 C C . ALA A 1 177 ? 38.327 5.689 -44.760 1.00 48.16 177 ALA A C 1
ATOM 1416 O O . ALA A 1 177 ? 38.783 6.469 -43.911 1.00 48.16 177 ALA A O 1
ATOM 1417 N N . THR A 1 178 ? 37.989 6.089 -45.984 1.00 56.94 178 THR A N 1
ATOM 1418 C CA . THR A 1 178 ? 38.173 7.459 -46.449 1.00 56.94 178 THR A CA 1
ATOM 1419 C C . THR A 1 178 ? 37.249 8.395 -45.670 1.00 56.94 178 THR A C 1
ATOM 1421 O O . THR A 1 178 ? 36.194 8.010 -45.162 1.00 56.94 178 THR A O 1
ATOM 1424 N N . ARG A 1 179 ? 37.653 9.664 -45.547 1.00 51.88 179 ARG A N 1
ATOM 1425 C CA . ARG A 1 179 ? 36.864 10.718 -44.886 1.00 51.88 179 ARG A CA 1
ATOM 1426 C C . ARG A 1 179 ? 35.410 10.761 -45.385 1.00 51.88 179 ARG A C 1
ATOM 1428 O O . ARG A 1 179 ? 34.510 10.981 -44.584 1.00 51.88 179 ARG A O 1
ATOM 1435 N N . GLN A 1 180 ? 35.206 10.472 -46.667 1.00 55.94 180 GLN A N 1
ATOM 1436 C CA . GLN A 1 180 ? 33.902 10.412 -47.317 1.00 55.94 180 GLN A CA 1
ATOM 1437 C C . GLN A 1 180 ? 32.986 9.327 -46.725 1.00 55.94 180 GLN A C 1
ATOM 1439 O O . GLN A 1 180 ? 31.843 9.623 -46.390 1.00 55.94 180 GLN A O 1
ATOM 1444 N N . SER A 1 181 ? 33.486 8.109 -46.487 1.00 53.12 181 SER A N 1
ATOM 1445 C CA . SER A 1 181 ? 32.687 7.019 -45.900 1.00 53.12 181 SER A CA 1
ATOM 1446 C C . SER A 1 181 ? 32.214 7.338 -44.476 1.00 53.12 181 SER A C 1
ATOM 1448 O O . SER A 1 181 ? 31.119 6.954 -44.070 1.00 53.12 181 SER A O 1
ATOM 1450 N N . LEU A 1 182 ? 33.018 8.086 -43.712 1.00 53.09 182 LEU A N 1
ATOM 1451 C CA . LEU A 1 182 ? 32.644 8.566 -42.376 1.00 53.09 182 LEU A CA 1
ATOM 1452 C C . LEU A 1 182 ? 31.606 9.694 -42.418 1.00 53.09 182 LEU A C 1
ATOM 1454 O O . LEU A 1 182 ? 30.741 9.755 -41.544 1.00 53.09 182 LEU A O 1
ATOM 1458 N N . GLU A 1 183 ? 31.682 10.575 -43.416 1.00 59.38 183 GLU A N 1
ATOM 1459 C CA . GLU A 1 183 ? 30.721 11.663 -43.624 1.00 59.38 183 GLU A CA 1
ATOM 1460 C C . GLU A 1 183 ? 29.355 11.122 -44.089 1.00 59.38 183 GLU A C 1
ATOM 1462 O O . GLU A 1 183 ? 28.324 11.513 -43.541 1.00 59.38 183 GLU A O 1
ATOM 1467 N N . GLU A 1 184 ? 29.333 10.147 -45.004 1.00 56.84 184 GLU A N 1
ATOM 1468 C CA . GLU A 1 184 ? 28.108 9.471 -45.465 1.00 56.84 184 GLU A CA 1
ATOM 1469 C C . GLU A 1 184 ? 27.422 8.681 -44.337 1.00 56.84 184 GLU A C 1
ATOM 1471 O O . GLU A 1 184 ? 26.194 8.717 -44.178 1.00 56.84 184 GLU A O 1
ATOM 1476 N N . PHE A 1 185 ? 28.212 8.022 -43.486 1.00 57.16 185 PHE A N 1
ATOM 1477 C CA . PHE A 1 185 ? 27.695 7.320 -42.314 1.00 57.16 185 PHE A CA 1
ATOM 1478 C C . PHE A 1 185 ? 27.148 8.293 -41.253 1.00 57.16 185 PHE A C 1
ATOM 1480 O O . PHE A 1 185 ? 26.062 8.084 -40.708 1.00 57.16 185 PHE A O 1
ATOM 1487 N N . GLY A 1 186 ? 27.845 9.407 -41.006 1.00 60.97 186 GLY A N 1
ATOM 1488 C CA . GLY A 1 186 ? 27.373 10.468 -40.114 1.00 60.97 186 GLY A CA 1
ATOM 1489 C C . GLY A 1 186 ? 26.080 11.136 -40.587 1.00 60.97 186 GLY A C 1
ATOM 1490 O O . GLY A 1 186 ? 25.208 11.417 -39.764 1.00 60.97 186 GLY A O 1
ATOM 1491 N N . ALA A 1 187 ? 25.916 11.339 -41.897 1.00 60.59 187 ALA A N 1
ATOM 1492 C CA . ALA A 1 187 ? 24.679 11.852 -42.486 1.00 60.59 187 ALA A CA 1
ATOM 1493 C C . ALA A 1 187 ? 23.507 10.867 -42.325 1.00 60.59 187 ALA A C 1
ATOM 1495 O O . ALA A 1 187 ? 22.393 11.276 -42.003 1.00 60.59 187 ALA A O 1
ATOM 1496 N N . THR A 1 188 ? 23.768 9.564 -42.467 1.00 59.31 188 THR A N 1
ATOM 1497 C CA . THR A 1 188 ? 22.759 8.509 -42.275 1.00 59.31 188 THR A CA 1
ATOM 1498 C C . THR A 1 188 ? 22.272 8.452 -40.825 1.00 59.31 188 THR A C 1
ATOM 1500 O O . THR A 1 188 ? 21.068 8.399 -40.578 1.00 59.31 188 THR A O 1
ATOM 1503 N N . LEU A 1 189 ? 23.183 8.541 -39.849 1.00 58.19 189 LEU A N 1
ATOM 1504 C CA . LEU A 1 189 ? 22.805 8.611 -38.434 1.00 58.19 189 LEU A CA 1
ATOM 1505 C C . LEU A 1 189 ? 22.022 9.889 -38.100 1.00 58.19 189 LEU A C 1
ATOM 1507 O O . LEU A 1 189 ? 21.122 9.849 -37.265 1.00 58.19 189 LEU A O 1
ATOM 1511 N N . ALA A 1 190 ? 22.369 11.030 -38.705 1.00 59.91 190 ALA A N 1
ATOM 1512 C CA . ALA A 1 190 ? 21.669 12.294 -38.465 1.00 59.91 190 ALA A CA 1
ATOM 1513 C C . ALA A 1 190 ? 20.224 12.241 -38.977 1.00 59.91 190 ALA A C 1
ATOM 1515 O O . ALA A 1 190 ? 19.312 12.668 -38.272 1.00 59.91 190 ALA A O 1
ATOM 1516 N N . TYR A 1 191 ? 20.020 11.626 -40.146 1.00 55.72 191 TYR A N 1
ATOM 1517 C CA . TYR A 1 191 ? 18.702 11.382 -40.729 1.00 55.72 191 TYR A CA 1
ATOM 1518 C C . TYR A 1 191 ? 17.822 10.482 -39.847 1.00 55.72 191 TYR A C 1
ATOM 1520 O O . TYR A 1 191 ? 16.674 10.828 -39.582 1.00 55.72 191 TYR A O 1
ATOM 1528 N N . ILE A 1 192 ? 18.367 9.371 -39.332 1.00 53.84 192 ILE A N 1
ATOM 1529 C CA . ILE A 1 192 ? 17.645 8.463 -38.418 1.00 53.84 192 ILE A CA 1
ATOM 1530 C C . ILE A 1 192 ? 17.210 9.193 -37.136 1.00 53.84 192 ILE A C 1
ATOM 1532 O O . ILE A 1 192 ? 16.101 8.982 -36.650 1.00 53.84 192 ILE A O 1
ATOM 1536 N N . ASP A 1 193 ? 18.055 10.086 -36.615 1.00 56.22 193 ASP A N 1
ATOM 1537 C CA . ASP A 1 193 ? 17.771 10.888 -35.418 1.00 56.22 193 ASP A CA 1
ATOM 1538 C C . ASP A 1 193 ? 16.883 12.123 -35.699 1.00 56.22 193 ASP A C 1
ATOM 1540 O O . ASP A 1 193 ? 16.665 12.933 -34.794 1.00 56.22 193 ASP A O 1
ATOM 1544 N N . GLY A 1 194 ? 16.392 12.308 -36.932 1.00 57.59 194 GLY A N 1
ATOM 1545 C CA . GLY A 1 194 ? 15.549 13.445 -37.317 1.00 57.59 194 GLY A CA 1
ATOM 1546 C C . GLY A 1 194 ? 16.265 14.799 -37.277 1.00 57.59 194 GLY A C 1
ATOM 1547 O O . GLY A 1 194 ? 15.633 15.820 -37.010 1.00 57.59 194 GLY A O 1
ATOM 1548 N N . ARG A 1 195 ? 17.588 14.825 -37.484 1.00 64.06 195 ARG A N 1
ATOM 1549 C CA . ARG A 1 195 ? 18.403 16.050 -37.473 1.00 64.06 195 ARG A CA 1
ATOM 1550 C C . ARG A 1 195 ? 18.877 16.414 -38.875 1.00 64.06 195 ARG A C 1
ATOM 1552 O O . ARG A 1 195 ? 19.410 15.579 -39.597 1.00 64.06 195 ARG A O 1
ATOM 1559 N N . ASP A 1 196 ? 18.829 17.707 -39.186 1.00 57.78 196 ASP A N 1
ATOM 1560 C CA . ASP A 1 196 ? 19.215 18.248 -40.499 1.00 57.78 196 ASP A CA 1
ATOM 1561 C C . ASP A 1 196 ? 20.727 18.488 -40.681 1.00 57.78 196 ASP A C 1
ATOM 1563 O O . ASP A 1 196 ? 21.145 19.109 -41.659 1.00 57.78 196 ASP A O 1
ATOM 1567 N N . LYS A 1 197 ? 21.585 18.052 -39.744 1.00 59.53 197 LYS A N 1
ATOM 1568 C CA . LYS A 1 197 ? 23.037 18.305 -39.817 1.00 59.53 197 LYS A CA 1
ATOM 1569 C C . LYS A 1 197 ? 23.869 17.044 -39.579 1.00 59.53 197 LYS A C 1
ATOM 1571 O O . LYS A 1 197 ? 23.610 16.343 -38.601 1.00 59.53 197 LYS A O 1
ATOM 1576 N N . PRO A 1 198 ? 24.900 16.788 -40.410 1.00 65.38 198 PRO A N 1
ATOM 1577 C CA . PRO A 1 198 ? 25.783 15.644 -40.235 1.00 65.38 198 PRO A CA 1
ATOM 1578 C C . PRO A 1 198 ? 26.586 15.766 -38.936 1.00 65.38 198 PRO A C 1
ATOM 1580 O O . PRO A 1 198 ? 27.003 16.854 -38.530 1.00 65.38 198 PRO A O 1
ATOM 1583 N N . TYR A 1 199 ? 26.810 14.630 -38.282 1.00 62.47 199 TYR A N 1
ATOM 1584 C CA . TYR A 1 199 ? 27.634 14.550 -37.081 1.00 62.47 199 TYR A CA 1
ATOM 1585 C C . TYR A 1 199 ? 29.118 14.776 -37.394 1.00 62.47 199 TYR A C 1
ATOM 1587 O O . TYR A 1 199 ? 29.631 14.319 -38.414 1.00 62.47 199 TYR A O 1
ATOM 1595 N N . GLY A 1 200 ? 29.833 15.434 -36.477 1.00 66.44 200 GLY A N 1
ATOM 1596 C CA . GLY A 1 200 ? 31.295 15.493 -36.526 1.00 66.44 200 GLY A CA 1
ATOM 1597 C C . GLY A 1 200 ? 31.923 14.103 -36.355 1.00 66.44 200 GLY A C 1
ATOM 1598 O O . GLY A 1 200 ? 31.338 13.227 -35.721 1.00 66.44 200 GLY A O 1
ATOM 1599 N N . ARG A 1 201 ? 33.134 13.898 -36.891 1.00 50.16 201 ARG A N 1
ATOM 1600 C CA . ARG A 1 201 ? 33.822 12.589 -36.938 1.00 50.16 201 ARG A CA 1
ATOM 1601 C C . ARG A 1 201 ? 33.885 11.861 -35.587 1.00 50.16 201 ARG A C 1
ATOM 1603 O O . ARG A 1 201 ? 33.683 10.649 -35.543 1.00 50.16 201 ARG A O 1
ATOM 1610 N N . ASP A 1 202 ? 34.150 12.580 -34.499 1.00 59.03 202 ASP A N 1
ATOM 1611 C CA . ASP A 1 202 ? 34.257 11.980 -33.162 1.00 59.03 202 ASP A CA 1
ATOM 1612 C C . ASP A 1 202 ? 32.887 11.622 -32.568 1.00 59.03 202 ASP A C 1
ATOM 1614 O O . ASP A 1 202 ? 32.744 10.573 -31.942 1.00 59.03 202 ASP A O 1
ATOM 1618 N N . GLU A 1 203 ? 31.853 12.413 -32.862 1.00 56.41 203 GLU A N 1
ATOM 1619 C CA . GLU A 1 203 ? 30.466 12.109 -32.490 1.00 56.41 203 GLU A CA 1
ATOM 1620 C C . GLU A 1 203 ? 29.943 10.888 -33.263 1.00 56.41 203 GLU A C 1
ATOM 1622 O O . GLU A 1 203 ? 29.290 10.019 -32.685 1.00 56.41 203 GLU A O 1
ATOM 1627 N N . VAL A 1 204 ? 30.294 10.762 -34.550 1.00 53.28 204 VAL A N 1
ATOM 1628 C CA . VAL A 1 204 ? 30.008 9.563 -35.356 1.00 53.28 204 VAL A CA 1
ATOM 1629 C C . VAL A 1 204 ? 30.659 8.331 -34.738 1.00 53.28 204 VAL A C 1
ATOM 1631 O O . VAL A 1 204 ? 29.991 7.318 -34.551 1.00 53.28 204 VAL A O 1
ATOM 1634 N N . ARG A 1 205 ? 31.946 8.412 -34.375 1.00 52.31 205 ARG A N 1
ATOM 1635 C CA . ARG A 1 205 ? 32.675 7.305 -33.734 1.00 52.31 205 ARG A CA 1
ATOM 1636 C C . ARG A 1 205 ? 32.068 6.917 -32.392 1.00 52.31 205 ARG A C 1
ATOM 1638 O O . ARG A 1 205 ? 31.881 5.730 -32.138 1.00 52.31 205 ARG A O 1
ATOM 1645 N N . TYR A 1 206 ? 31.732 7.895 -31.555 1.00 62.59 206 TYR A N 1
ATOM 1646 C CA . TYR A 1 206 ? 31.099 7.660 -30.260 1.00 62.59 206 TYR A CA 1
ATOM 1647 C C . TYR A 1 206 ? 29.730 6.983 -30.412 1.00 62.59 206 TYR A C 1
ATOM 1649 O O . TYR A 1 206 ? 29.454 5.972 -29.761 1.00 62.59 206 TYR A O 1
ATOM 1657 N N . ARG A 1 207 ? 28.883 7.490 -31.313 1.00 55.47 207 ARG A N 1
ATOM 1658 C CA . ARG A 1 207 ? 27.561 6.909 -31.584 1.00 55.47 207 ARG A CA 1
ATOM 1659 C C . ARG A 1 207 ? 27.667 5.519 -32.188 1.00 55.47 207 ARG A C 1
ATOM 1661 O O . ARG A 1 207 ? 26.952 4.628 -31.744 1.00 55.47 207 ARG A O 1
ATOM 1668 N N . LEU A 1 208 ? 28.589 5.312 -33.125 1.00 56.81 208 LEU A N 1
ATOM 1669 C CA . LEU A 1 208 ? 28.867 3.998 -33.693 1.00 56.81 208 LEU A CA 1
ATOM 1670 C C . LEU A 1 208 ? 29.299 3.015 -32.603 1.00 56.81 208 LEU A C 1
ATOM 1672 O O . LEU A 1 208 ? 28.725 1.938 -32.500 1.00 56.81 208 LEU A O 1
ATOM 1676 N N . ALA A 1 209 ? 30.233 3.399 -31.731 1.00 60.62 209 ALA A N 1
ATOM 1677 C CA . ALA A 1 209 ? 30.650 2.564 -30.608 1.00 60.62 209 ALA A CA 1
ATOM 1678 C C . ALA A 1 209 ? 29.475 2.231 -29.673 1.00 60.62 209 ALA A C 1
ATOM 1680 O O . ALA A 1 209 ? 29.343 1.092 -29.227 1.00 60.62 209 ALA A O 1
ATOM 1681 N N . LYS A 1 210 ? 28.582 3.194 -29.411 1.00 59.81 210 LYS A N 1
ATOM 1682 C CA . LYS A 1 210 ? 27.377 2.987 -28.596 1.00 59.81 210 LYS A CA 1
ATOM 1683 C C . LYS A 1 210 ? 26.388 2.021 -29.257 1.00 59.81 210 LYS A C 1
ATOM 1685 O O . LYS A 1 210 ? 25.891 1.124 -28.580 1.00 59.81 210 LYS A O 1
ATOM 1690 N N . VAL A 1 211 ? 26.135 2.172 -30.558 1.00 57.38 211 VAL A N 1
ATOM 1691 C CA . VAL A 1 211 ? 25.262 1.281 -31.341 1.00 57.38 211 VAL A CA 1
ATOM 1692 C C . VAL A 1 211 ? 25.850 -0.124 -31.403 1.00 57.38 211 VAL A C 1
ATOM 1694 O O . VAL A 1 211 ? 25.151 -1.078 -31.085 1.00 57.38 211 VAL A O 1
ATOM 1697 N N . LEU A 1 212 ? 27.142 -0.259 -31.711 1.00 60.47 212 LEU A N 1
ATOM 1698 C CA . LEU A 1 212 ? 27.834 -1.549 -31.735 1.00 60.47 212 LEU A CA 1
ATOM 1699 C C . LEU 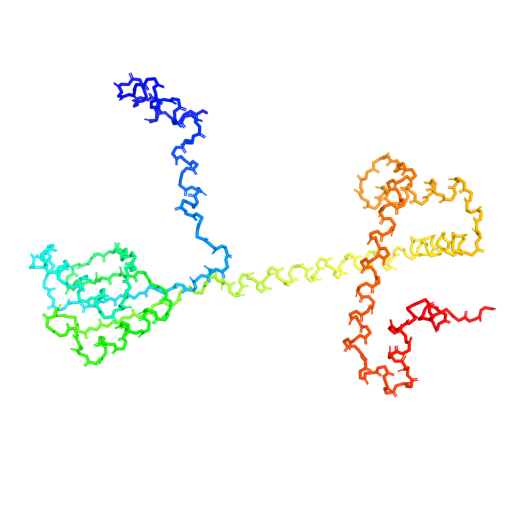A 1 212 ? 27.810 -2.228 -30.362 1.00 60.47 212 LEU A C 1
ATOM 1701 O O . LEU A 1 212 ? 27.620 -3.438 -30.279 1.00 60.47 212 LEU A O 1
ATOM 1705 N N . ARG A 1 213 ? 27.937 -1.463 -29.271 1.00 63.66 213 ARG A N 1
ATOM 1706 C CA . ARG A 1 213 ? 27.836 -1.993 -27.906 1.00 63.66 213 ARG A CA 1
ATOM 1707 C C . ARG A 1 213 ? 26.426 -2.479 -27.577 1.00 63.66 213 ARG A C 1
ATOM 1709 O O . ARG A 1 213 ? 26.286 -3.575 -27.044 1.00 63.66 213 ARG A O 1
ATOM 1716 N N . ALA A 1 214 ? 25.401 -1.690 -27.895 1.00 56.62 214 ALA A N 1
ATOM 1717 C CA . ALA A 1 214 ? 24.005 -2.068 -27.680 1.00 56.62 214 ALA A CA 1
ATOM 1718 C C . ALA A 1 214 ? 23.619 -3.289 -28.524 1.00 56.62 214 ALA A C 1
ATOM 1720 O O . ALA A 1 214 ? 22.983 -4.213 -28.031 1.00 56.62 214 ALA A O 1
ATOM 1721 N N . PHE A 1 215 ? 24.073 -3.324 -29.775 1.00 55.94 215 PHE A N 1
ATOM 1722 C CA . PHE A 1 215 ? 23.864 -4.440 -30.682 1.00 55.94 215 PHE A CA 1
ATOM 1723 C C . PHE A 1 215 ? 24.570 -5.707 -30.203 1.00 55.94 215 PHE A C 1
ATOM 1725 O O . PHE A 1 215 ? 23.956 -6.770 -30.184 1.00 55.94 215 PHE A O 1
ATOM 1732 N N . ARG A 1 216 ? 25.820 -5.597 -29.736 1.00 64.81 216 ARG A N 1
ATOM 1733 C CA . ARG A 1 216 ? 26.541 -6.709 -29.106 1.00 64.81 216 ARG A CA 1
ATOM 1734 C C . ARG A 1 216 ? 25.779 -7.240 -27.896 1.00 64.81 216 ARG A C 1
ATOM 1736 O O . ARG A 1 216 ? 25.595 -8.443 -27.805 1.00 64.81 216 ARG A O 1
ATOM 1743 N N . LEU A 1 217 ? 25.297 -6.360 -27.017 1.00 66.31 217 LEU A N 1
ATOM 1744 C CA . LEU A 1 217 ? 24.543 -6.756 -25.826 1.00 66.31 217 LEU A CA 1
ATOM 1745 C C . LEU A 1 217 ? 23.237 -7.477 -26.192 1.00 66.31 217 LEU A C 1
ATOM 1747 O O . LEU A 1 217 ? 22.975 -8.557 -25.677 1.00 66.31 217 LEU A O 1
ATOM 1751 N N . ALA A 1 218 ? 22.466 -6.925 -27.131 1.00 60.84 218 ALA A N 1
ATOM 1752 C CA . ALA A 1 218 ? 21.224 -7.532 -27.605 1.00 60.84 218 ALA A CA 1
ATOM 1753 C C . ALA A 1 218 ? 21.463 -8.875 -28.316 1.00 60.84 218 ALA A C 1
ATOM 1755 O O . ALA A 1 218 ? 20.688 -9.811 -28.148 1.00 60.84 218 ALA A O 1
ATOM 1756 N N . THR A 1 219 ? 22.550 -8.985 -29.085 1.00 62.56 219 THR A N 1
ATOM 1757 C CA . THR A 1 219 ? 22.928 -10.228 -29.774 1.00 62.56 219 THR A CA 1
ATOM 1758 C C . THR A 1 219 ? 23.360 -11.291 -28.769 1.00 62.56 219 THR A C 1
ATOM 1760 O O . THR A 1 219 ? 22.898 -12.422 -28.855 1.00 62.56 219 THR A O 1
ATOM 1763 N N . THR A 1 220 ? 24.182 -10.927 -27.780 1.00 71.81 220 THR A N 1
ATOM 1764 C CA . THR A 1 220 ? 24.570 -11.807 -26.669 1.00 71.81 220 THR A CA 1
ATOM 1765 C C . THR A 1 220 ? 23.345 -12.316 -25.921 1.00 71.81 220 THR A C 1
ATOM 1767 O O . THR A 1 220 ? 23.179 -13.525 -25.804 1.00 71.81 220 THR A O 1
ATOM 1770 N N . GLN A 1 221 ? 22.449 -11.416 -25.513 1.00 73.06 221 GLN A N 1
ATOM 1771 C CA . GLN A 1 221 ? 21.223 -11.784 -24.811 1.00 73.06 221 GLN A CA 1
ATOM 1772 C C . GLN A 1 221 ? 20.348 -12.725 -25.652 1.00 73.06 221 GLN A C 1
ATOM 1774 O O . GLN A 1 221 ? 19.890 -13.750 -25.159 1.00 73.06 221 GLN A O 1
ATOM 1779 N N . TRP A 1 222 ? 20.164 -12.435 -26.944 1.00 80.38 222 TRP A N 1
ATOM 1780 C CA . TRP A 1 222 ? 19.398 -13.308 -27.833 1.00 80.38 222 TRP A CA 1
ATOM 1781 C C . TRP A 1 222 ? 20.043 -14.694 -27.984 1.00 80.38 222 TRP A C 1
ATOM 1783 O O . TRP A 1 222 ? 19.335 -15.700 -27.955 1.00 80.38 222 TRP A O 1
ATOM 1793 N N . ILE A 1 223 ? 21.372 -14.771 -28.121 1.00 70.62 223 ILE A N 1
ATOM 1794 C CA . ILE A 1 223 ? 22.100 -16.048 -28.198 1.00 70.62 223 ILE A CA 1
ATOM 1795 C C . ILE A 1 223 ? 21.913 -16.850 -26.908 1.00 70.62 223 ILE A C 1
ATOM 1797 O O . ILE A 1 223 ? 21.688 -18.055 -26.981 1.00 70.62 223 ILE A O 1
ATOM 1801 N N . GLU A 1 224 ? 21.979 -16.201 -25.746 1.00 81.25 224 GLU A N 1
ATOM 1802 C CA . GLU A 1 224 ? 21.773 -16.838 -24.442 1.00 81.25 224 GLU A CA 1
ATOM 1803 C C . GLU A 1 224 ? 20.340 -17.366 -24.293 1.00 81.25 224 GLU A C 1
ATOM 1805 O O . GLU A 1 224 ? 20.144 -18.541 -23.980 1.00 81.25 224 GLU A O 1
ATOM 1810 N N . GLU A 1 225 ? 19.337 -16.545 -24.613 1.00 77.81 225 GLU A N 1
ATOM 1811 C CA . GLU A 1 225 ? 17.915 -16.915 -24.565 1.00 77.81 225 GLU A CA 1
ATOM 1812 C C . GLU A 1 225 ? 17.575 -18.072 -25.518 1.00 77.81 225 GLU A C 1
ATOM 1814 O O . GLU A 1 225 ? 16.705 -18.896 -25.228 1.00 77.81 225 GLU A O 1
ATOM 1819 N N . ASN A 1 226 ? 18.273 -18.163 -26.652 1.00 76.62 226 ASN A N 1
ATOM 1820 C CA . ASN A 1 226 ? 18.032 -19.172 -27.683 1.00 76.62 226 ASN A CA 1
ATOM 1821 C C . ASN A 1 226 ? 19.062 -20.310 -27.665 1.00 76.62 226 ASN A C 1
ATOM 1823 O O . ASN A 1 226 ? 19.006 -21.192 -28.527 1.00 76.62 226 ASN A O 1
ATOM 1827 N N . ALA A 1 227 ? 19.963 -20.352 -26.679 1.00 84.94 227 ALA A N 1
ATOM 1828 C CA . ALA A 1 227 ? 21.038 -21.339 -26.615 1.00 84.94 227 ALA A CA 1
ATOM 1829 C C . ALA A 1 227 ? 20.549 -22.798 -26.720 1.00 84.94 227 ALA A C 1
ATOM 1831 O O . ALA A 1 227 ? 21.139 -23.555 -27.495 1.00 84.94 227 ALA A O 1
ATOM 1832 N N . PRO A 1 228 ? 19.442 -23.213 -26.067 1.00 83.50 228 PRO A N 1
ATOM 1833 C CA . PRO A 1 228 ? 18.926 -24.575 -26.212 1.00 83.50 228 PRO A CA 1
ATOM 1834 C C . PRO A 1 228 ? 18.423 -24.899 -27.626 1.00 83.50 228 PRO A C 1
ATOM 1836 O O . PRO A 1 228 ? 18.512 -26.044 -28.064 1.00 83.50 228 PRO A O 1
ATOM 1839 N N . ALA A 1 229 ? 17.869 -23.919 -28.345 1.00 71.75 229 ALA A N 1
ATOM 1840 C CA . ALA A 1 229 ? 17.396 -24.101 -29.717 1.00 71.75 229 ALA A CA 1
ATOM 1841 C C . ALA A 1 229 ? 18.566 -24.144 -30.710 1.00 71.75 229 ALA A C 1
ATOM 1843 O O . ALA A 1 229 ? 18.579 -24.982 -31.609 1.00 71.75 229 ALA A O 1
ATOM 1844 N N . LEU A 1 230 ? 19.573 -23.296 -30.498 1.00 63.53 230 LEU A N 1
ATOM 1845 C CA . LEU A 1 230 ? 20.809 -23.262 -31.279 1.00 63.53 230 LEU A CA 1
ATOM 1846 C C . LEU A 1 230 ? 21.623 -24.558 -31.109 1.00 63.53 230 LEU A C 1
ATOM 1848 O O . LEU A 1 230 ? 22.086 -25.133 -32.093 1.00 63.53 230 LEU A O 1
ATOM 1852 N N . ALA A 1 231 ? 21.694 -25.108 -29.896 1.00 81.19 231 ALA A N 1
ATOM 1853 C CA . ALA A 1 231 ? 22.349 -26.392 -29.647 1.00 81.19 231 ALA A CA 1
ATOM 1854 C C . ALA A 1 231 ? 21.700 -27.553 -30.428 1.00 81.19 231 ALA A C 1
ATOM 1856 O O . ALA A 1 231 ? 22.401 -28.425 -30.941 1.00 81.19 231 ALA A O 1
ATOM 1857 N N . LYS A 1 232 ? 20.367 -27.546 -30.591 1.00 75.81 232 LYS A N 1
ATOM 1858 C CA . LYS A 1 232 ? 19.639 -28.573 -31.365 1.00 75.81 232 LYS A CA 1
ATOM 1859 C C . LYS A 1 232 ? 19.999 -28.587 -32.852 1.00 75.81 232 LYS A C 1
ATOM 1861 O O . LYS A 1 232 ? 19.798 -29.610 -33.498 1.00 75.81 232 LYS A O 1
ATOM 1866 N N . ILE A 1 233 ? 20.521 -27.482 -33.383 1.00 75.06 233 ILE A N 1
ATOM 1867 C CA . ILE A 1 233 ? 20.974 -27.363 -34.777 1.00 75.06 233 ILE A CA 1
ATOM 1868 C C . ILE A 1 233 ? 22.507 -27.392 -34.903 1.00 75.06 233 ILE A C 1
ATOM 1870 O O . ILE A 1 233 ? 23.041 -27.052 -35.953 1.00 75.06 233 ILE A O 1
ATOM 1874 N N . GLY A 1 234 ? 23.218 -27.806 -33.848 1.00 82.94 234 GLY A N 1
ATOM 1875 C CA . GLY A 1 234 ? 24.674 -27.973 -33.865 1.00 82.94 234 GLY A CA 1
ATOM 1876 C C . GLY A 1 234 ? 25.472 -26.671 -33.758 1.00 82.94 234 GLY A C 1
ATOM 1877 O O . GLY A 1 234 ? 26.653 -26.657 -34.094 1.00 82.94 234 GLY A O 1
ATOM 1878 N N . VAL A 1 235 ? 24.852 -25.577 -33.307 1.00 74.56 235 VAL A N 1
ATOM 1879 C CA . VAL A 1 235 ? 25.532 -24.290 -33.121 1.00 74.56 235 VAL A CA 1
ATOM 1880 C C . VAL A 1 235 ? 26.205 -24.241 -31.744 1.00 74.56 235 VAL A C 1
ATOM 1882 O O . VAL A 1 235 ? 25.542 -24.369 -30.715 1.00 74.56 235 VAL A O 1
ATOM 1885 N N . ASP A 1 236 ? 27.522 -24.015 -31.729 1.00 84.50 236 ASP A N 1
ATOM 1886 C CA . ASP A 1 236 ? 28.337 -23.866 -30.514 1.00 84.50 236 ASP A CA 1
ATOM 1887 C C . ASP A 1 236 ? 28.201 -22.444 -29.940 1.00 84.50 236 ASP A C 1
ATOM 1889 O O . ASP A 1 236 ? 28.948 -21.518 -30.274 1.00 84.50 236 ASP A O 1
ATOM 1893 N N . THR A 1 237 ? 27.185 -22.249 -29.097 1.00 80.50 237 THR A N 1
ATOM 1894 C CA . THR A 1 237 ? 26.891 -20.946 -28.490 1.00 80.50 237 THR A CA 1
ATOM 1895 C C . THR A 1 237 ? 27.987 -20.433 -27.546 1.00 80.50 237 THR A C 1
ATOM 1897 O O . THR A 1 237 ? 28.279 -19.237 -27.627 1.00 80.50 237 THR A O 1
ATOM 1900 N N . PRO A 1 238 ? 28.678 -21.259 -26.726 1.00 84.31 238 PRO A N 1
ATOM 1901 C CA . PRO A 1 238 ? 29.866 -20.812 -25.999 1.00 84.31 238 PRO A CA 1
ATOM 1902 C C . PRO A 1 238 ? 30.977 -20.272 -26.908 1.00 84.31 238 PRO A C 1
ATOM 1904 O O . PRO A 1 238 ? 31.570 -19.238 -26.592 1.00 84.31 238 PRO A O 1
ATOM 1907 N N . ALA A 1 239 ? 31.269 -20.924 -28.038 1.00 78.19 239 ALA A N 1
ATOM 1908 C CA . ALA A 1 239 ? 32.281 -20.434 -28.975 1.00 78.19 239 ALA A CA 1
ATOM 1909 C C . ALA A 1 239 ? 31.890 -19.075 -29.579 1.00 78.19 239 ALA A C 1
ATOM 1911 O O . ALA A 1 239 ? 32.723 -18.169 -29.663 1.00 78.19 239 ALA A O 1
ATOM 1912 N N . ILE A 1 240 ? 30.610 -18.909 -29.918 1.00 72.06 240 ILE A N 1
ATOM 1913 C CA . ILE A 1 240 ? 30.042 -17.665 -30.448 1.00 72.06 240 ILE A CA 1
ATOM 1914 C C . ILE A 1 240 ? 30.118 -16.523 -29.424 1.00 72.06 240 ILE A C 1
ATOM 1916 O O . ILE A 1 240 ? 30.534 -15.417 -29.767 1.00 72.06 240 ILE A O 1
ATOM 1920 N N . LEU A 1 241 ? 29.752 -16.772 -28.164 1.00 75.75 241 LEU A N 1
ATOM 1921 C CA . LEU A 1 241 ? 29.773 -15.751 -27.109 1.00 75.75 241 LEU A CA 1
ATOM 1922 C C . LEU A 1 241 ? 31.201 -15.318 -26.745 1.00 75.75 241 LEU A C 1
ATOM 1924 O O . LEU A 1 241 ? 31.441 -14.140 -26.473 1.00 75.75 241 LEU A O 1
ATOM 1928 N N . ASN A 1 242 ? 32.160 -16.246 -26.803 1.00 76.00 242 ASN A N 1
ATOM 1929 C CA . ASN A 1 242 ? 33.575 -15.968 -26.541 1.00 76.00 242 ASN A CA 1
ATOM 1930 C C . ASN A 1 242 ? 34.291 -15.283 -27.717 1.00 76.00 242 ASN A C 1
ATOM 1932 O O . ASN A 1 242 ? 35.342 -14.669 -27.525 1.00 76.00 242 ASN A O 1
ATOM 1936 N N . ARG A 1 243 ? 33.739 -15.374 -28.933 1.00 73.50 243 ARG A N 1
ATOM 1937 C CA . ARG A 1 243 ? 34.255 -14.732 -30.150 1.00 73.50 243 ARG A CA 1
ATOM 1938 C C . ARG A 1 243 ? 33.099 -14.150 -30.969 1.00 73.50 243 ARG A C 1
ATOM 1940 O O . ARG A 1 243 ? 32.805 -14.668 -32.047 1.00 73.50 243 ARG A O 1
ATOM 1947 N N . PRO A 1 244 ? 32.453 -13.066 -30.509 1.00 56.56 244 PRO A N 1
ATOM 1948 C CA . PRO A 1 244 ? 31.270 -12.511 -31.175 1.00 56.56 244 PRO A CA 1
ATOM 1949 C C . PRO A 1 244 ? 31.540 -12.082 -32.625 1.00 56.56 244 PRO A C 1
ATOM 1951 O O . PRO A 1 244 ? 30.627 -12.050 -33.441 1.00 56.56 244 PRO A O 1
ATOM 1954 N N . ASP A 1 245 ? 32.800 -11.830 -32.974 1.00 57.28 245 ASP A N 1
ATOM 1955 C CA . ASP A 1 245 ? 33.240 -11.488 -34.328 1.00 57.28 245 ASP A CA 1
ATOM 1956 C C . ASP A 1 245 ? 33.097 -12.681 -35.302 1.00 57.28 245 ASP A C 1
ATOM 1958 O O . ASP A 1 245 ? 32.846 -12.497 -36.490 1.00 57.28 245 ASP A O 1
ATOM 1962 N N . SER A 1 246 ? 33.185 -13.918 -34.791 1.00 58.25 246 SER A N 1
ATOM 1963 C CA . SER A 1 246 ? 33.005 -15.157 -35.569 1.00 58.25 246 SER A CA 1
ATOM 1964 C C . SER A 1 246 ? 31.537 -15.494 -35.847 1.00 58.25 246 SER A C 1
ATOM 1966 O O . SER A 1 246 ? 31.236 -16.166 -36.830 1.00 58.25 246 SER A O 1
ATOM 1968 N N . PHE A 1 247 ? 30.605 -14.967 -35.044 1.00 52.69 247 PHE A N 1
ATOM 1969 C CA . PHE A 1 247 ? 29.162 -15.098 -35.277 1.00 52.69 247 PHE A CA 1
ATOM 1970 C C . PHE A 1 247 ? 28.748 -14.514 -36.633 1.00 52.69 247 PHE A C 1
ATOM 1972 O O . PHE A 1 247 ? 27.959 -15.104 -37.366 1.00 52.69 247 PHE A O 1
ATOM 1979 N N . TRP A 1 248 ? 29.334 -13.371 -36.996 1.00 50.31 248 TRP A N 1
ATOM 1980 C CA . TRP A 1 248 ? 29.045 -12.682 -38.253 1.00 50.31 248 TRP A CA 1
ATOM 1981 C C . TRP A 1 248 ? 29.584 -13.435 -39.470 1.00 50.31 248 TRP A C 1
ATOM 1983 O O . TRP A 1 248 ? 28.967 -13.393 -40.529 1.00 50.31 248 TRP A O 1
ATOM 1993 N N . GLN A 1 249 ? 30.665 -14.200 -39.306 1.00 53.88 249 GLN A N 1
ATOM 1994 C CA . GLN A 1 249 ? 31.202 -15.071 -40.358 1.00 53.88 249 GLN A CA 1
ATOM 1995 C C . GLN A 1 249 ? 30.302 -16.285 -40.643 1.00 53.88 249 GLN A C 1
ATOM 1997 O O . GLN A 1 249 ? 30.367 -16.839 -41.733 1.00 53.88 249 GLN A O 1
ATOM 2002 N N . LEU A 1 250 ? 29.451 -16.688 -39.691 1.00 48.44 250 LEU A N 1
ATOM 2003 C CA . LEU A 1 250 ? 28.496 -17.793 -39.855 1.00 48.44 250 LEU A CA 1
ATOM 2004 C C . LEU A 1 250 ? 27.171 -17.357 -40.502 1.00 48.44 250 LEU A C 1
ATOM 2006 O O . LEU A 1 250 ? 26.465 -18.186 -41.070 1.00 48.44 250 LEU A O 1
ATOM 2010 N N . LEU A 1 251 ? 26.817 -16.073 -40.398 1.00 40.69 251 LEU A N 1
ATOM 2011 C CA . LEU A 1 251 ? 25.558 -15.521 -40.914 1.00 40.69 251 LEU A CA 1
ATOM 2012 C C . LEU A 1 251 ? 25.673 -14.929 -42.322 1.00 40.69 251 LEU A C 1
ATOM 2014 O O . LEU A 1 251 ? 24.654 -14.708 -42.977 1.00 40.69 251 LEU A O 1
ATOM 2018 N N . ILE A 1 252 ? 26.892 -14.669 -42.788 1.00 40.03 252 ILE A N 1
ATOM 2019 C CA . ILE A 1 252 ? 27.159 -14.200 -44.145 1.00 40.03 252 ILE A CA 1
ATOM 2020 C C . ILE A 1 252 ? 27.534 -15.438 -44.970 1.00 40.03 252 ILE A C 1
ATOM 2022 O O . ILE A 1 252 ? 28.569 -16.046 -44.694 1.00 40.03 252 ILE A O 1
ATOM 2026 N N . PRO A 1 253 ? 26.723 -15.856 -45.961 1.00 33.09 253 PRO A N 1
ATOM 2027 C CA . PRO A 1 253 ? 27.136 -16.911 -46.875 1.00 33.09 253 PRO A CA 1
ATOM 2028 C C . PRO A 1 253 ? 28.437 -16.469 -47.545 1.00 33.09 253 PRO A C 1
ATOM 2030 O O . PRO A 1 253 ? 28.508 -15.337 -48.025 1.00 33.09 253 PRO A O 1
ATOM 2033 N N . ALA A 1 254 ? 29.451 -17.336 -47.574 1.00 37.47 254 ALA A N 1
ATOM 2034 C CA . ALA A 1 254 ? 30.628 -17.099 -48.399 1.00 37.47 254 ALA A CA 1
ATOM 2035 C C . ALA A 1 254 ? 30.151 -16.852 -49.841 1.00 37.47 254 ALA A C 1
ATOM 2037 O O . ALA A 1 254 ? 29.539 -17.737 -50.443 1.00 37.47 254 ALA A O 1
ATOM 2038 N N . ALA A 1 255 ? 30.339 -15.624 -50.325 1.00 31.55 255 ALA A N 1
ATOM 2039 C CA . ALA A 1 255 ? 30.087 -15.249 -51.711 1.00 31.55 255 ALA A CA 1
ATOM 2040 C C . ALA A 1 255 ? 31.211 -15.770 -52.611 1.00 31.55 255 ALA A C 1
ATOM 2042 O O . ALA A 1 255 ? 32.380 -15.747 -52.159 1.00 31.55 255 ALA A O 1
#

Radius of gyration: 31.93 Å; chains: 1; bounding box: 65×70×77 Å

Secondary structure (DSSP, 8-state):
---HHHHHHHHHH--HHHHHHHHHS-HHHHHHS------TT----EEEEEEEE-S-TTT--HHHHHHHHHHHHHHHTS-----B----SSSEEEEEEEEHHHHHHHHHHHHTTTTGGGTEEEEEEEE--SS-HHHHHHHHHHHHHHHHHHHHHHHH-HHHHHHHHHHHHHHHH-TT--HHHHHHHHHHHHHHTT-SSPPPHHHHHHHHHHHHHHHHHHHHHHHHHTHHHHHHTT--HHHHHH-HHHHHHHHS---